Protein AF-A0A1T3VQF7-F1 (afdb_monomer_lite)

Sequence (305 aa):
MFSQPPRAGAEDVALSKDASIAWHELEGPGGLPMLVIDNALEDPHRVRECAWASRFHTPGPNEYYPGWQATAQMSGEKRLIQDLGKLFLDRLWSRGWPPPLTVADLVPHSTFSVFGMDHEVARRNGYIDQHVDTFSWIAVVTYLFEHDERAGYDRGTAFWKHRPTDLKTFFLGDLLQAAQIEQLFGLNFIDPFRKASVRLRAASMAEAQKQILENPASTRRLFSLEEDNHWSLLKFVPARFNRMVAYPTWQFHSIVDTSPIQALSTRNARLTYNTFIPYPVPAGLGPQPKYQGGGYAAIDGMRVG

Organism: Lysobacter enzymogenes (NCBI:txid69)

InterPro domains:
  IPR045617 Protein of unknown function DUF6445 [PF20043] (30-170)
  IPR045617 Protein of unknown function DUF6445 [PF20043] (201-277)

pLDDT: mean 83.49, std 13.12, range [35.09, 98.25]

Radius of gyration: 19.07 Å; chains: 1; bounding box: 48×41×54 Å

Structure (mmCIF, N/CA/C/O backbone):
data_AF-A0A1T3VQF7-F1
#
_entry.id   AF-A0A1T3VQF7-F1
#
loop_
_atom_site.group_PDB
_atom_site.id
_atom_site.type_symbol
_atom_site.label_atom_id
_atom_site.label_alt_id
_atom_site.label_comp_id
_atom_site.label_asym_id
_atom_site.label_entity_id
_atom_site.label_seq_id
_atom_site.pdbx_PDB_ins_code
_atom_site.Cartn_x
_atom_site.Cartn_y
_atom_site.Cartn_z
_atom_site.occupancy
_atom_site.B_iso_or_equiv
_atom_site.auth_seq_id
_atom_site.auth_comp_id
_atom_site.auth_asym_id
_atom_site.auth_atom_id
_atom_site.pdbx_PDB_model_num
ATOM 1 N N . MET A 1 1 ? 13.333 -15.443 -27.401 1.00 37.41 1 MET A N 1
ATOM 2 C CA . MET A 1 1 ? 12.366 -16.319 -26.707 1.00 37.41 1 MET A CA 1
ATOM 3 C C . MET A 1 1 ? 11.001 -15.910 -27.227 1.00 37.41 1 MET A C 1
ATOM 5 O O . MET A 1 1 ? 10.665 -14.744 -27.089 1.00 37.41 1 MET A O 1
ATOM 9 N N . PHE A 1 2 ? 10.316 -16.774 -27.974 1.00 35.09 2 PHE A N 1
ATOM 10 C CA . PHE A 1 2 ? 9.071 -16.412 -28.656 1.00 35.09 2 PHE A CA 1
ATOM 11 C C . PHE A 1 2 ? 7.928 -16.334 -27.637 1.00 35.09 2 PHE A C 1
ATOM 13 O O . PHE A 1 2 ? 7.649 -17.328 -26.967 1.00 35.09 2 PHE A O 1
ATOM 20 N N . SER A 1 3 ? 7.301 -15.164 -27.502 1.00 39.12 3 SER A N 1
ATOM 21 C CA . SER A 1 3 ? 6.060 -15.001 -26.746 1.00 39.12 3 SER A CA 1
ATOM 22 C C . SER A 1 3 ? 4.950 -15.781 -27.449 1.00 39.12 3 SER A C 1
ATOM 24 O O . SER A 1 3 ? 4.784 -15.694 -28.669 1.00 39.12 3 SER A O 1
ATOM 26 N N . GLN A 1 4 ? 4.212 -16.598 -26.696 1.00 38.62 4 GLN A N 1
ATOM 27 C CA . GLN A 1 4 ? 2.986 -17.187 -27.222 1.00 38.62 4 GLN A CA 1
ATOM 28 C C . GLN A 1 4 ? 1.989 -16.058 -27.521 1.00 38.62 4 GLN A C 1
ATOM 30 O O . GLN A 1 4 ? 1.921 -15.096 -26.752 1.00 38.62 4 GLN A O 1
ATOM 35 N N . PRO A 1 5 ? 1.215 -16.147 -28.616 1.00 39.41 5 PRO A N 1
ATOM 36 C CA . PRO A 1 5 ? 0.154 -15.186 -28.866 1.00 39.41 5 PRO A CA 1
ATOM 37 C C . PRO A 1 5 ? -0.853 -15.216 -27.705 1.00 39.41 5 PRO A C 1
ATOM 39 O O . PRO A 1 5 ? -1.076 -16.282 -27.118 1.00 39.41 5 PRO A O 1
ATOM 42 N N . PRO A 1 6 ? -1.469 -14.071 -27.364 1.00 45.50 6 PRO A N 1
ATOM 43 C CA . PRO A 1 6 ? -2.441 -14.004 -26.285 1.00 45.50 6 PRO A CA 1
ATOM 44 C C . PRO A 1 6 ? -3.560 -15.013 -26.548 1.00 45.50 6 PRO A C 1
ATOM 46 O O . PRO A 1 6 ? -4.164 -15.023 -27.624 1.00 45.50 6 PRO A O 1
ATOM 49 N N . ARG A 1 7 ? -3.834 -15.882 -25.567 1.00 50.53 7 ARG A N 1
ATOM 50 C CA . ARG A 1 7 ? -5.020 -16.743 -25.612 1.00 50.53 7 ARG A CA 1
ATOM 51 C C . ARG A 1 7 ? -6.236 -15.829 -25.716 1.00 50.53 7 ARG A C 1
ATOM 53 O O . ARG A 1 7 ? -6.444 -14.980 -24.850 1.00 50.53 7 ARG A O 1
ATOM 60 N N . ALA A 1 8 ? -7.013 -15.980 -26.784 1.00 38.22 8 ALA A N 1
ATOM 61 C CA . ALA A 1 8 ? -8.264 -15.255 -26.946 1.00 38.22 8 ALA A CA 1
ATOM 62 C C . ALA A 1 8 ? -9.137 -15.484 -25.697 1.00 38.22 8 ALA A C 1
ATOM 64 O O . ALA A 1 8 ? -9.455 -16.627 -25.372 1.00 38.22 8 ALA A O 1
ATOM 65 N N . GLY A 1 9 ? -9.462 -14.405 -24.978 1.00 55.19 9 GLY A N 1
ATOM 66 C CA . GLY A 1 9 ? -10.268 -14.444 -23.753 1.00 55.19 9 GLY A CA 1
ATOM 67 C C . GLY A 1 9 ? -9.504 -14.518 -22.423 1.00 55.19 9 GLY A C 1
ATOM 68 O O . GLY A 1 9 ? -10.157 -14.618 -21.391 1.00 55.19 9 GLY A O 1
ATOM 69 N N . ALA A 1 10 ? -8.166 -14.465 -22.409 1.00 63.44 10 ALA A N 1
ATOM 70 C CA . ALA A 1 10 ? -7.412 -14.333 -21.159 1.00 63.44 10 ALA A CA 1
ATOM 71 C C . ALA A 1 10 ? -7.463 -12.885 -20.638 1.00 63.44 10 ALA A C 1
ATOM 73 O O . ALA A 1 10 ? -7.109 -11.957 -21.368 1.00 63.44 10 ALA A O 1
ATOM 74 N N . GLU A 1 11 ? -7.906 -12.719 -19.392 1.00 79.50 11 GLU A N 1
ATOM 75 C CA . GLU A 1 11 ? -7.846 -11.455 -18.652 1.00 79.50 11 GLU A CA 1
ATOM 76 C C . GLU A 1 11 ? -6.381 -11.043 -18.432 1.00 79.50 11 GLU A C 1
ATOM 78 O O . GLU A 1 11 ? -5.537 -11.888 -18.134 1.00 79.50 11 GLU A O 1
ATOM 83 N N . ASP A 1 12 ? -6.064 -9.755 -18.582 1.00 82.44 12 ASP A N 1
ATOM 84 C CA . ASP A 1 12 ? -4.707 -9.240 -18.359 1.00 82.44 12 ASP A CA 1
ATOM 85 C C . ASP A 1 12 ? -4.305 -9.338 -16.882 1.00 82.44 12 ASP A C 1
ATOM 87 O O . ASP A 1 12 ? -3.137 -9.558 -16.564 1.00 82.44 12 ASP A O 1
ATOM 91 N N . VAL A 1 13 ? -5.271 -9.173 -15.976 1.00 89.06 13 VAL A N 1
ATOM 92 C CA . VAL A 1 13 ? -5.085 -9.338 -14.537 1.00 89.06 13 VAL A CA 1
ATOM 93 C C . VAL A 1 13 ? -6.131 -10.296 -13.977 1.00 89.06 13 VAL A C 1
ATOM 95 O O . VAL A 1 13 ? -7.332 -10.049 -14.020 1.00 89.06 13 VAL A O 1
ATOM 98 N N . ALA A 1 14 ? -5.655 -11.394 -13.408 1.00 92.38 14 ALA A N 1
ATOM 99 C CA . ALA A 1 14 ? -6.449 -12.364 -12.670 1.00 92.38 14 ALA A CA 1
ATOM 100 C C . ALA A 1 14 ? -5.566 -12.998 -11.594 1.00 92.38 14 ALA A C 1
ATOM 102 O O . ALA A 1 14 ? -4.350 -13.115 -11.785 1.00 92.38 14 ALA A O 1
ATOM 103 N N . LEU A 1 15 ? -6.170 -13.416 -10.475 1.00 93.81 15 LEU A N 1
ATOM 104 C CA . LEU A 1 15 ? -5.442 -14.205 -9.483 1.00 93.81 15 LEU A CA 1
ATOM 105 C C . LEU A 1 15 ? -4.997 -15.533 -10.101 1.00 93.81 15 LEU A C 1
ATOM 107 O O . LEU A 1 15 ? -5.807 -16.276 -10.660 1.00 93.81 15 LEU A O 1
ATOM 111 N N . SER A 1 16 ? -3.707 -15.825 -9.974 1.00 94.75 16 SER A N 1
ATOM 112 C CA . SER A 1 16 ? -3.114 -17.080 -10.415 1.00 94.75 16 SER A CA 1
ATOM 113 C C . SER A 1 16 ? -3.688 -18.262 -9.638 1.00 94.75 16 SER A C 1
ATOM 115 O O . SER A 1 16 ? -3.960 -18.176 -8.440 1.00 94.75 16 SER A O 1
ATOM 117 N N . LYS A 1 17 ? -3.791 -19.415 -10.300 1.00 92.88 17 LYS A N 1
ATOM 118 C CA . LYS A 1 17 ? -4.111 -20.689 -9.634 1.00 92.88 17 LYS A CA 1
ATOM 119 C C . LYS A 1 17 ? -2.976 -21.179 -8.733 1.00 92.88 17 LYS A C 1
ATOM 121 O O . LYS A 1 17 ? -3.234 -21.937 -7.805 1.00 92.88 17 LYS A O 1
ATOM 126 N N . ASP A 1 18 ? -1.757 -20.713 -8.993 1.00 95.12 18 ASP A N 1
ATOM 127 C CA . ASP A 1 18 ? -0.553 -21.025 -8.218 1.00 95.12 18 ASP A CA 1
ATOM 128 C C . ASP A 1 18 ? -0.275 -19.970 -7.129 1.00 95.12 18 ASP A C 1
ATOM 130 O O . ASP A 1 18 ? 0.811 -19.939 -6.540 1.00 95.12 18 ASP A O 1
ATOM 134 N N . ALA A 1 19 ? -1.240 -19.076 -6.881 1.00 96.69 19 ALA A N 1
ATOM 135 C CA . ALA A 1 19 ? -1.137 -18.042 -5.867 1.00 96.69 19 ALA A CA 1
ATOM 136 C C . ALA A 1 19 ? -0.979 -18.658 -4.468 1.00 96.69 19 ALA A C 1
ATOM 138 O O . ALA A 1 19 ? -1.791 -19.468 -4.017 1.00 96.69 19 ALA A O 1
ATOM 139 N N . SER A 1 20 ? 0.056 -18.224 -3.752 1.00 97.12 20 SER A N 1
ATOM 140 C CA . SER A 1 20 ? 0.309 -18.612 -2.367 1.00 97.12 20 SER A CA 1
ATOM 141 C C . SER A 1 20 ? -0.156 -17.497 -1.443 1.00 97.12 20 SER A C 1
ATOM 143 O O . SER A 1 20 ? 0.448 -16.426 -1.410 1.00 97.12 20 SER A O 1
ATOM 145 N N . ILE A 1 21 ? -1.219 -17.755 -0.685 1.00 96.25 21 ILE A N 1
ATOM 146 C CA . ILE A 1 21 ? -1.913 -16.756 0.130 1.00 96.25 21 ILE A CA 1
ATOM 147 C C . ILE A 1 21 ? -1.494 -16.881 1.599 1.00 96.25 21 ILE A C 1
ATOM 149 O O . ILE A 1 21 ? -1.617 -17.950 2.196 1.00 96.25 21 ILE A O 1
ATOM 153 N N . ALA A 1 22 ? -1.061 -15.773 2.199 1.00 96.06 22 ALA A N 1
ATOM 154 C CA . ALA A 1 22 ? -0.728 -15.673 3.614 1.00 96.06 22 ALA A CA 1
ATOM 155 C C . ALA A 1 22 ? -1.443 -14.483 4.267 1.00 96.06 22 ALA A C 1
ATOM 157 O O . ALA A 1 22 ? -1.345 -13.344 3.810 1.00 96.06 22 ALA A O 1
ATOM 158 N N . TRP A 1 23 ? -2.138 -14.749 5.373 1.00 93.44 23 TRP A N 1
ATOM 159 C CA . TRP A 1 23 ? -2.718 -13.712 6.222 1.00 93.44 23 TRP A CA 1
ATOM 160 C C . TRP A 1 23 ? -1.734 -13.317 7.319 1.00 93.44 23 TRP A C 1
ATOM 162 O O . TRP A 1 23 ? -1.114 -14.167 7.960 1.00 93.44 23 TRP A O 1
ATOM 172 N N . HIS A 1 24 ? -1.625 -12.018 7.559 1.00 90.31 24 HIS A N 1
ATOM 173 C CA . HIS A 1 24 ? -0.775 -11.439 8.582 1.00 90.31 24 HIS A CA 1
ATOM 174 C C . HIS A 1 24 ? -1.599 -10.498 9.450 1.00 90.31 24 HIS A C 1
ATOM 176 O O . HIS A 1 24 ? -2.003 -9.425 9.013 1.00 90.31 24 HIS A O 1
ATOM 182 N N . GLU A 1 25 ? -1.821 -10.896 10.694 1.00 82.62 25 GLU A N 1
ATOM 183 C CA . GLU A 1 25 ? -2.444 -10.033 11.690 1.00 82.62 25 GLU A CA 1
ATOM 184 C C . GLU A 1 25 ? -1.408 -9.001 12.165 1.00 82.62 25 GLU A C 1
ATOM 186 O O . GLU A 1 25 ? -0.273 -9.357 12.497 1.00 82.62 25 GLU A O 1
ATOM 191 N N . LEU A 1 26 ? -1.783 -7.722 12.200 1.00 74.38 26 LEU A N 1
ATOM 192 C CA . LEU A 1 26 ? -1.030 -6.730 12.963 1.00 74.38 26 LEU A CA 1
ATOM 193 C C . LEU A 1 26 ? -1.502 -6.835 14.414 1.00 74.38 26 LEU A C 1
ATOM 195 O O . LEU A 1 26 ? -2.701 -6.795 14.674 1.00 74.38 26 LEU A O 1
ATOM 199 N N . GLU A 1 27 ? -0.583 -6.988 15.368 1.00 65.00 27 GLU A N 1
ATOM 200 C CA . GLU A 1 27 ? -0.952 -7.111 16.783 1.00 65.00 27 GLU A CA 1
ATOM 201 C C . GLU A 1 27 ? -1.841 -5.934 17.234 1.00 65.00 27 GLU A C 1
ATOM 203 O O . GLU A 1 27 ? -1.578 -4.797 16.852 1.00 65.00 27 GLU A O 1
ATOM 208 N N . GLY A 1 28 ? -2.822 -6.152 18.121 1.00 57.97 28 GLY A N 1
ATOM 209 C CA . GLY A 1 28 ? -3.634 -5.098 18.762 1.00 57.97 28 GLY A CA 1
ATOM 210 C C . GLY A 1 28 ? -5.052 -4.877 18.191 1.00 57.97 28 GLY A C 1
ATOM 211 O O . GLY A 1 28 ? -5.430 -5.494 17.201 1.00 57.97 28 GLY A O 1
ATOM 212 N N . PRO A 1 29 ? -5.876 -4.025 18.838 1.00 50.72 29 PRO A N 1
ATOM 213 C CA . PRO A 1 29 ? -7.265 -3.773 18.435 1.00 50.72 29 PRO A CA 1
ATOM 214 C C . PRO A 1 29 ? -7.356 -3.012 17.102 1.00 50.72 29 PRO A C 1
ATOM 216 O O . PRO A 1 29 ? -6.539 -2.134 16.832 1.00 50.72 29 PRO A O 1
ATOM 219 N N . GLY A 1 30 ? -8.356 -3.347 16.277 1.00 55.81 30 GLY A N 1
ATOM 220 C CA . GLY A 1 30 ? -8.629 -2.673 14.996 1.00 55.81 30 GLY A CA 1
ATOM 221 C C . GLY A 1 30 ? -7.745 -3.106 13.816 1.00 55.81 30 GLY A C 1
ATOM 222 O O . GLY A 1 30 ? -7.971 -2.657 12.690 1.00 55.81 30 GLY A O 1
ATOM 223 N N . GLY A 1 31 ? -6.772 -3.996 14.041 1.00 59.66 31 GLY A N 1
ATOM 224 C CA . GLY A 1 31 ? -5.938 -4.582 12.996 1.00 59.66 31 GLY A CA 1
ATOM 225 C C . GLY A 1 31 ? -6.716 -5.611 12.185 1.00 59.66 31 GLY A C 1
ATOM 226 O O . GLY A 1 31 ? -6.715 -6.787 12.521 1.00 59.66 31 GLY A O 1
ATOM 227 N N . LEU A 1 32 ? -7.384 -5.178 11.116 1.00 66.12 32 LEU A N 1
ATOM 228 C CA . LEU A 1 32 ? -7.772 -6.110 10.059 1.00 66.12 32 LEU A CA 1
ATOM 229 C C . LEU A 1 32 ? -6.505 -6.795 9.506 1.00 66.12 32 LEU A C 1
ATOM 231 O O . LEU A 1 32 ? -5.447 -6.160 9.434 1.00 66.12 32 LEU A O 1
ATOM 235 N N . PRO A 1 33 ? -6.583 -8.065 9.095 1.00 82.25 33 PRO A N 1
ATOM 236 C CA . PRO A 1 33 ? -5.414 -8.770 8.609 1.00 82.25 33 PRO A CA 1
ATOM 237 C C . PRO A 1 33 ? -4.936 -8.171 7.287 1.00 82.25 33 PRO A C 1
ATOM 239 O O . PRO A 1 33 ? -5.727 -7.815 6.418 1.00 82.25 33 PRO A O 1
ATOM 242 N N . MET A 1 34 ? -3.625 -8.089 7.120 1.00 91.25 34 MET A N 1
ATOM 243 C CA . MET A 1 34 ? -3.003 -7.875 5.821 1.00 91.25 34 MET A CA 1
ATOM 244 C C . MET A 1 34 ? -2.951 -9.208 5.071 1.00 91.25 34 MET A C 1
ATOM 246 O O . MET A 1 34 ? -2.666 -10.255 5.654 1.00 91.25 34 MET A O 1
ATOM 250 N N . LEU A 1 35 ? -3.170 -9.160 3.765 1.00 95.31 35 LEU A N 1
ATOM 251 C CA . LEU A 1 35 ? -3.052 -10.290 2.860 1.00 95.31 35 LEU A CA 1
ATOM 252 C C . LEU A 1 35 ? -1.786 -10.142 2.016 1.00 95.31 35 LEU A C 1
ATOM 254 O O . LEU A 1 35 ? -1.607 -9.140 1.328 1.00 95.31 35 LEU A O 1
ATOM 258 N N . VAL A 1 36 ? -0.911 -11.142 2.050 1.00 97.50 36 VAL A N 1
ATOM 259 C CA . VAL A 1 36 ? 0.249 -11.239 1.158 1.00 97.50 36 VAL A CA 1
ATOM 260 C C . VAL A 1 36 ? 0.031 -12.423 0.230 1.00 97.50 36 VAL A C 1
ATOM 262 O O . VAL A 1 36 ? -0.220 -13.536 0.689 1.00 97.50 36 VAL A O 1
ATOM 265 N N . ILE A 1 37 ? 0.113 -12.179 -1.074 1.00 98.00 37 ILE A N 1
ATOM 266 C CA . ILE A 1 37 ? -0.051 -13.200 -2.105 1.00 98.00 37 ILE A CA 1
ATOM 267 C C . ILE A 1 37 ? 1.227 -13.256 -2.934 1.00 98.00 37 ILE A C 1
ATOM 269 O O . ILE A 1 37 ? 1.565 -12.299 -3.627 1.00 98.00 37 ILE A O 1
ATOM 273 N N . ASP A 1 38 ? 1.938 -14.375 -2.868 1.00 97.81 38 ASP A N 1
ATOM 274 C CA . ASP A 1 38 ? 3.047 -14.671 -3.775 1.00 97.81 38 ASP A CA 1
ATOM 275 C C . ASP A 1 38 ? 2.525 -15.345 -5.048 1.00 97.81 38 ASP A C 1
ATOM 277 O O . ASP A 1 38 ? 1.548 -16.091 -4.999 1.00 97.81 38 ASP A O 1
ATOM 281 N N . ASN A 1 39 ? 3.188 -15.095 -6.183 1.00 96.88 39 ASN A N 1
ATOM 282 C CA . ASN A 1 39 ? 2.736 -15.519 -7.515 1.00 96.88 39 ASN A CA 1
ATOM 283 C C . ASN A 1 39 ? 1.305 -15.042 -7.817 1.00 96.88 39 ASN A C 1
ATOM 285 O O . ASN A 1 39 ? 0.478 -15.808 -8.301 1.00 96.88 39 ASN A O 1
ATOM 289 N N . ALA A 1 40 ? 1.002 -13.789 -7.474 1.00 97.38 40 ALA A N 1
ATOM 290 C CA . ALA A 1 40 ? -0.364 -13.288 -7.403 1.00 97.38 40 ALA A CA 1
ATOM 291 C C . ALA A 1 40 ? -1.085 -13.268 -8.754 1.00 97.38 40 ALA A C 1
ATOM 293 O O . ALA A 1 40 ? -2.223 -13.716 -8.832 1.00 97.38 40 ALA A O 1
ATOM 294 N N . LEU A 1 41 ? -0.448 -12.752 -9.805 1.00 96.69 41 LEU A N 1
ATOM 295 C CA . LEU A 1 41 ? -1.037 -12.619 -11.138 1.00 96.69 41 LEU A CA 1
ATOM 296 C C . LEU A 1 41 ? -0.685 -13.817 -12.025 1.00 96.69 41 LEU A C 1
ATOM 298 O O . LEU A 1 41 ? 0.418 -14.357 -11.918 1.00 96.69 41 LEU A O 1
ATOM 302 N N . GLU A 1 42 ? -1.605 -14.200 -12.915 1.00 93.75 42 GLU A N 1
ATOM 303 C CA . GLU A 1 42 ? -1.404 -15.283 -13.893 1.00 93.75 42 GLU A CA 1
ATOM 304 C C . GLU A 1 42 ? -0.305 -14.951 -14.923 1.00 93.75 42 GLU A C 1
ATOM 306 O O . GLU A 1 42 ? 0.539 -15.798 -15.211 1.00 93.75 42 GLU A O 1
ATOM 311 N N . ASP A 1 43 ? -0.260 -13.710 -15.424 1.00 94.31 43 ASP A N 1
ATOM 312 C CA . ASP A 1 43 ? 0.763 -13.237 -16.372 1.00 94.31 43 ASP A CA 1
ATOM 313 C C . ASP A 1 43 ? 1.374 -11.888 -15.930 1.00 94.31 43 ASP A C 1
ATOM 315 O O . ASP A 1 43 ? 1.094 -10.830 -16.503 1.00 94.31 43 ASP A O 1
ATOM 319 N N . PRO A 1 44 ? 2.228 -11.876 -14.888 1.00 95.31 44 PRO A N 1
ATOM 320 C CA . PRO A 1 44 ? 2.809 -10.638 -14.363 1.00 95.31 44 PRO A CA 1
ATOM 321 C C . PRO A 1 44 ? 3.765 -9.955 -15.350 1.00 95.31 44 PRO A C 1
ATOM 323 O O . PRO A 1 44 ? 4.015 -8.754 -15.236 1.00 95.31 44 PRO A O 1
ATOM 326 N N . HIS A 1 45 ? 4.322 -10.700 -16.311 1.00 94.50 45 HIS A N 1
ATOM 327 C CA . HIS A 1 45 ? 5.227 -10.150 -17.317 1.00 94.50 45 HIS A CA 1
ATOM 328 C C . HIS A 1 45 ? 4.467 -9.304 -18.332 1.00 94.50 45 HIS A C 1
ATOM 330 O O . HIS A 1 45 ? 4.883 -8.176 -18.589 1.00 94.50 45 HIS A O 1
ATOM 336 N N . ARG A 1 46 ? 3.315 -9.776 -18.818 1.00 93.81 46 ARG A N 1
ATOM 337 C CA . ARG A 1 46 ? 2.435 -8.970 -19.671 1.00 93.81 46 ARG A CA 1
ATOM 338 C C . ARG A 1 46 ? 1.963 -7.703 -18.966 1.00 93.81 46 ARG A C 1
ATOM 340 O O . ARG A 1 46 ? 2.007 -6.626 -19.551 1.00 93.81 46 ARG A O 1
ATOM 347 N N . VAL A 1 47 ? 1.585 -7.798 -17.690 1.00 96.00 47 VAL A N 1
ATOM 348 C CA . VAL A 1 47 ? 1.169 -6.625 -16.899 1.00 96.00 47 VAL A CA 1
ATOM 349 C C . VAL A 1 47 ? 2.309 -5.611 -16.780 1.00 96.00 47 VAL A C 1
ATOM 351 O O . VAL A 1 47 ? 2.098 -4.414 -16.973 1.00 96.00 47 VAL A O 1
ATOM 354 N N . ARG A 1 48 ? 3.537 -6.080 -16.532 1.00 95.62 48 ARG A N 1
ATOM 355 C CA . ARG A 1 48 ? 4.747 -5.246 -16.521 1.00 95.62 48 ARG A CA 1
ATOM 356 C C . ARG A 1 48 ? 5.020 -4.588 -17.879 1.00 95.62 48 ARG A C 1
ATOM 358 O O . ARG A 1 48 ? 5.380 -3.414 -17.919 1.00 95.62 48 ARG A O 1
ATOM 365 N N . GLU A 1 49 ? 4.871 -5.320 -18.979 1.00 93.69 49 GLU A N 1
ATOM 366 C CA . GLU A 1 49 ? 5.041 -4.786 -20.336 1.00 93.69 49 GLU A CA 1
ATOM 367 C C . GLU A 1 49 ? 4.004 -3.699 -20.648 1.00 93.69 49 GLU A C 1
ATOM 369 O O . GLU A 1 49 ? 4.370 -2.616 -21.111 1.00 93.69 49 GLU A O 1
ATOM 374 N N . CYS A 1 50 ? 2.729 -3.939 -20.323 1.00 94.75 50 CYS A N 1
ATOM 375 C CA . CYS A 1 50 ? 1.655 -2.950 -20.434 1.00 94.75 50 CYS A CA 1
ATOM 376 C C . CYS A 1 50 ? 1.953 -1.693 -19.605 1.00 94.75 50 CYS A C 1
ATOM 378 O O . CYS A 1 50 ? 1.788 -0.571 -20.095 1.00 94.75 50 CYS A O 1
ATOM 380 N N . ALA A 1 51 ? 2.449 -1.869 -18.379 1.00 95.44 51 ALA A N 1
ATOM 381 C CA . ALA A 1 51 ? 2.837 -0.759 -17.523 1.00 95.44 51 ALA A CA 1
ATOM 382 C C . ALA A 1 51 ? 3.922 0.102 -18.184 1.00 95.44 51 ALA A C 1
ATOM 384 O O . ALA A 1 51 ? 3.735 1.304 -18.336 1.00 95.44 51 ALA A O 1
ATOM 385 N N . TRP A 1 52 ? 5.014 -0.493 -18.673 1.00 94.19 52 TRP A N 1
ATOM 386 C CA . TRP A 1 52 ? 6.084 0.265 -19.337 1.00 94.19 52 TRP A CA 1
ATOM 387 C C . TRP A 1 52 ? 5.690 0.863 -20.692 1.00 94.19 52 TRP A C 1
ATOM 389 O O . TRP A 1 52 ? 6.283 1.852 -21.129 1.00 94.19 52 TRP A O 1
ATOM 399 N N . ALA A 1 53 ? 4.682 0.302 -21.360 1.00 93.19 53 ALA A N 1
ATOM 400 C CA . ALA A 1 53 ? 4.118 0.882 -22.574 1.00 93.19 53 ALA A CA 1
ATOM 401 C C . ALA A 1 53 ? 3.230 2.112 -22.300 1.00 93.19 53 ALA A C 1
ATOM 403 O O . ALA A 1 53 ? 3.008 2.910 -23.224 1.00 93.19 53 ALA A O 1
ATOM 404 N N . SER A 1 54 ? 2.747 2.266 -21.062 1.00 94.75 54 SER A N 1
ATOM 405 C CA . SER A 1 54 ? 1.880 3.363 -20.623 1.00 94.75 54 SER A CA 1
ATOM 406 C C . SER A 1 54 ? 2.627 4.696 -20.566 1.00 94.75 54 SER A C 1
ATOM 408 O O . SER A 1 54 ? 3.854 4.743 -20.489 1.00 94.75 54 SER A O 1
ATOM 410 N N . ARG A 1 55 ? 1.884 5.805 -20.634 1.00 92.62 55 ARG A N 1
ATOM 411 C CA . ARG A 1 55 ? 2.446 7.155 -20.506 1.00 92.62 55 ARG A CA 1
ATOM 412 C C . ARG A 1 55 ? 2.379 7.595 -19.052 1.00 92.62 55 ARG A C 1
ATOM 414 O O . ARG A 1 55 ? 1.290 7.849 -18.547 1.00 92.62 55 ARG A O 1
ATOM 421 N N . PHE A 1 56 ? 3.535 7.679 -18.411 1.00 92.44 56 PHE A N 1
ATOM 422 C CA . PHE A 1 56 ? 3.656 8.156 -17.044 1.00 92.44 56 PHE A CA 1
ATOM 423 C C . PHE A 1 56 ? 3.648 9.681 -16.988 1.00 92.44 56 PHE A C 1
ATOM 425 O O . PHE A 1 56 ? 4.204 10.348 -17.859 1.00 92.44 56 PHE A O 1
ATOM 432 N N . HIS A 1 57 ? 3.070 10.223 -15.928 1.00 88.38 57 HIS A N 1
ATOM 433 C CA . HIS A 1 57 ? 3.116 11.637 -15.589 1.00 88.38 57 HIS A CA 1
ATOM 434 C C . HIS A 1 57 ? 3.566 11.808 -14.141 1.00 88.38 57 HIS A C 1
ATOM 436 O O . HIS A 1 57 ? 3.510 10.884 -13.322 1.00 88.38 57 HIS A O 1
ATOM 442 N N . THR A 1 58 ? 4.033 13.009 -13.819 1.00 82.50 58 THR A N 1
ATOM 443 C CA . THR A 1 58 ? 4.176 13.403 -12.419 1.00 82.50 58 THR A CA 1
ATOM 444 C C . THR A 1 58 ? 2.788 13.554 -11.790 1.00 82.50 58 THR A C 1
ATOM 446 O O . THR A 1 58 ? 1.890 14.076 -12.458 1.00 82.50 58 THR A O 1
ATOM 449 N N . PRO A 1 59 ? 2.614 13.151 -10.525 1.00 74.50 59 PRO A N 1
ATOM 450 C CA . PRO A 1 59 ? 1.380 13.334 -9.787 1.00 74.50 59 PRO A CA 1
ATOM 451 C C . PRO A 1 59 ? 0.908 14.791 -9.800 1.00 74.50 59 PRO A C 1
ATOM 453 O O . PRO A 1 59 ? 1.684 15.709 -9.520 1.00 74.50 59 PRO A O 1
ATOM 456 N N . GLY A 1 60 ? -0.365 15.004 -10.125 1.00 66.88 60 GLY A N 1
ATOM 457 C CA . GLY A 1 60 ? -1.040 16.286 -9.941 1.00 66.88 60 GLY A CA 1
ATOM 458 C C . GLY A 1 60 ? -1.317 16.607 -8.460 1.00 66.88 60 GLY A C 1
ATOM 459 O O . GLY A 1 60 ? -1.067 15.787 -7.582 1.00 66.88 60 GLY A O 1
ATOM 460 N N . PRO A 1 61 ? -1.905 17.778 -8.144 1.00 61.03 61 PRO A N 1
ATOM 461 C CA . PRO A 1 61 ? -2.183 18.203 -6.760 1.00 61.03 61 PRO A CA 1
ATOM 462 C C . PRO A 1 61 ? -3.065 17.253 -5.924 1.00 61.03 61 PRO A C 1
ATOM 464 O O . PRO A 1 61 ? -3.094 17.366 -4.699 1.00 61.03 61 PRO A O 1
ATOM 467 N N . ASN A 1 62 ? -3.794 16.347 -6.584 1.00 63.84 62 ASN A N 1
ATOM 468 C CA . ASN A 1 62 ? -4.699 15.372 -5.969 1.00 63.84 62 ASN A CA 1
ATOM 469 C C . ASN A 1 62 ? -4.221 13.918 -6.140 1.00 63.84 62 ASN A C 1
ATOM 471 O O . ASN A 1 62 ? -4.987 12.989 -5.903 1.00 63.84 62 ASN A O 1
ATOM 475 N N . GLU A 1 63 ? -2.986 13.720 -6.601 1.00 68.44 63 GLU A N 1
ATOM 476 C CA . GLU A 1 63 ? -2.370 12.412 -6.802 1.00 68.44 63 GLU A CA 1
ATOM 477 C C . GLU A 1 63 ? -1.186 12.267 -5.846 1.00 68.44 63 GLU A C 1
ATOM 479 O O . GLU A 1 63 ? -0.428 13.205 -5.599 1.00 68.44 63 GLU A O 1
ATOM 484 N N . TYR A 1 64 ? -1.061 11.087 -5.248 1.00 71.00 64 TYR A N 1
ATOM 485 C CA . TYR A 1 64 ? -0.491 10.965 -3.906 1.00 71.00 64 TYR A CA 1
ATOM 486 C C . TYR A 1 64 ? 0.653 9.948 -3.811 1.00 71.00 64 TYR A C 1
ATOM 488 O O . TYR A 1 64 ? 0.945 9.411 -2.748 1.00 71.00 64 TYR A O 1
ATOM 496 N N . TYR A 1 65 ? 1.334 9.689 -4.928 1.00 83.00 65 TYR A N 1
ATOM 497 C CA . TYR A 1 65 ? 2.420 8.713 -4.997 1.00 83.00 65 TYR A CA 1
ATOM 498 C C . TYR A 1 65 ? 3.810 9.383 -5.083 1.00 83.00 65 TYR A C 1
ATOM 500 O O . TYR A 1 65 ? 3.985 10.326 -5.856 1.00 83.00 65 TYR A O 1
ATOM 508 N N . PRO A 1 66 ? 4.844 8.895 -4.368 1.00 84.88 66 PRO A N 1
ATOM 509 C CA . PRO A 1 66 ? 6.201 9.451 -4.400 1.00 84.88 66 PRO A CA 1
ATOM 510 C C . PRO A 1 66 ? 6.986 8.981 -5.638 1.00 84.88 66 PRO A C 1
ATOM 512 O O . PRO A 1 66 ? 7.998 8.282 -5.561 1.00 84.88 66 PRO A O 1
ATOM 515 N N . GLY A 1 67 ? 6.499 9.344 -6.820 1.00 88.19 67 GLY A N 1
ATOM 516 C CA . GLY A 1 67 ? 7.089 8.938 -8.090 1.00 88.19 67 GLY A CA 1
ATOM 517 C C . GLY A 1 67 ? 6.233 9.365 -9.272 1.00 88.19 67 GLY A C 1
ATOM 518 O O . GLY A 1 67 ? 5.600 10.409 -9.202 1.00 88.19 67 GLY A O 1
ATOM 519 N N . TRP A 1 68 ? 6.187 8.556 -10.327 1.00 89.56 68 TRP A N 1
ATOM 520 C CA . TRP A 1 68 ? 5.305 8.771 -11.478 1.00 89.56 68 TRP A CA 1
ATOM 521 C C . TRP A 1 68 ? 4.149 7.791 -11.471 1.00 89.56 68 TRP A C 1
ATOM 523 O O . TRP A 1 68 ? 4.275 6.683 -10.943 1.00 89.56 68 TRP A O 1
ATOM 533 N N . GLN A 1 69 ? 3.051 8.181 -12.111 1.00 92.31 69 GLN A N 1
ATOM 534 C CA . GLN A 1 69 ? 1.874 7.338 -12.258 1.00 92.31 69 GLN A CA 1
ATOM 535 C C . GLN A 1 69 ? 1.379 7.306 -13.698 1.00 92.31 69 GLN A C 1
ATOM 537 O O . GLN A 1 69 ? 1.644 8.213 -14.482 1.00 92.31 69 GLN A O 1
ATOM 542 N N . ALA A 1 70 ? 0.668 6.239 -14.031 1.00 93.31 70 ALA A N 1
ATOM 543 C CA . ALA A 1 70 ? -0.163 6.134 -15.214 1.00 93.31 70 ALA A CA 1
ATOM 544 C C . ALA A 1 70 ? -1.463 5.429 -14.820 1.00 93.31 70 ALA A C 1
ATOM 546 O O . ALA A 1 70 ? -1.447 4.488 -14.021 1.00 93.31 70 ALA A O 1
ATOM 547 N N . THR A 1 71 ? -2.594 5.846 -15.386 1.00 92.19 71 THR A N 1
ATOM 548 C CA . THR A 1 71 ? -3.843 5.087 -15.251 1.00 92.19 71 THR A CA 1
ATOM 549 C C . THR A 1 71 ? -3.641 3.679 -15.805 1.00 92.19 71 THR A C 1
ATOM 551 O O . THR A 1 71 ? -3.157 3.520 -16.927 1.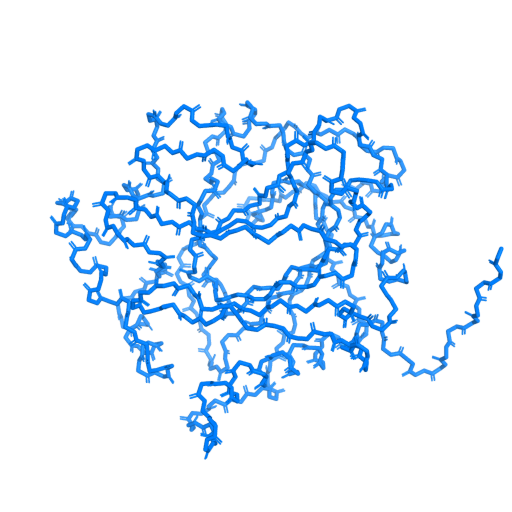00 92.19 71 THR A O 1
ATOM 554 N N . ALA A 1 72 ? -4.014 2.661 -15.030 1.00 92.88 72 ALA A N 1
ATOM 555 C CA . ALA A 1 72 ? -4.037 1.295 -15.527 1.00 92.88 72 ALA A CA 1
ATOM 556 C C . ALA A 1 72 ? -5.417 0.996 -16.129 1.00 92.88 72 ALA A C 1
ATOM 558 O O . ALA A 1 72 ? -6.443 1.398 -15.586 1.00 92.88 72 ALA A O 1
ATOM 559 N N . GLN A 1 73 ? -5.423 0.330 -17.280 1.00 88.00 73 GLN A N 1
ATOM 560 C CA . GLN A 1 73 ? -6.630 -0.139 -17.956 1.00 88.00 73 GLN A CA 1
ATOM 561 C C . GLN A 1 73 ? -6.375 -1.577 -18.384 1.00 88.00 73 GLN A C 1
ATOM 563 O O . GLN A 1 73 ? -5.811 -1.823 -19.450 1.00 88.00 73 GLN A O 1
ATOM 568 N N . MET A 1 74 ? -6.724 -2.514 -17.510 1.00 91.81 74 MET A N 1
ATOM 569 C CA . MET A 1 74 ? -6.423 -3.931 -17.684 1.00 91.81 74 MET A CA 1
ATOM 570 C C . MET A 1 74 ? -7.734 -4.715 -17.767 1.00 91.81 74 MET A C 1
ATOM 572 O O . MET A 1 74 ? -8.711 -4.430 -17.075 1.00 91.81 74 MET A O 1
ATOM 576 N N . SER A 1 75 ? -7.810 -5.726 -18.627 1.00 91.88 75 SER A N 1
ATOM 577 C CA . SER A 1 75 ? -8.954 -6.641 -18.577 1.00 91.88 75 SER A CA 1
ATOM 578 C C . SER A 1 75 ? -8.868 -7.529 -17.326 1.00 91.88 75 SER A C 1
ATOM 580 O O . SER A 1 75 ? -7.782 -7.941 -16.928 1.00 91.88 75 SER A O 1
ATOM 582 N N . GLY A 1 76 ? -10.008 -7.806 -16.683 1.00 91.56 76 GLY A N 1
ATOM 583 C CA . GLY A 1 76 ? -10.088 -8.627 -15.462 1.00 91.56 76 GLY A CA 1
ATOM 584 C C . GLY A 1 76 ? -9.973 -7.878 -14.132 1.00 91.56 76 GLY A C 1
ATOM 585 O O . GLY A 1 76 ? -10.189 -8.473 -13.080 1.00 91.56 76 GLY A O 1
ATOM 586 N N . GLU A 1 77 ? -9.742 -6.560 -14.135 1.00 92.38 77 GLU A N 1
ATOM 587 C CA . GLU A 1 77 ? -9.604 -5.761 -12.902 1.00 92.38 77 GLU A CA 1
ATOM 588 C C . GLU A 1 77 ? -10.794 -5.902 -11.956 1.00 92.38 77 GLU A C 1
ATOM 590 O O . GLU A 1 77 ? -10.625 -6.094 -10.751 1.00 92.38 77 GLU A O 1
ATOM 595 N N . LYS A 1 78 ? -12.010 -5.855 -12.513 1.00 92.50 78 LYS A N 1
ATOM 596 C CA . LYS A 1 78 ? -13.242 -6.035 -11.742 1.00 92.50 78 LYS A CA 1
ATOM 597 C C . LYS A 1 78 ? -13.278 -7.408 -11.067 1.00 92.50 78 LYS A C 1
ATOM 599 O O . LYS A 1 78 ? -13.647 -7.503 -9.902 1.00 92.50 78 LYS A O 1
ATOM 604 N N . ARG A 1 79 ? -12.878 -8.461 -11.778 1.00 94.00 79 ARG A N 1
ATOM 605 C CA . ARG A 1 79 ? -12.842 -9.814 -11.223 1.00 94.00 79 ARG A CA 1
ATOM 606 C C . ARG A 1 79 ? -11.774 -9.934 -10.135 1.00 94.00 79 ARG A C 1
ATOM 608 O O . ARG A 1 79 ? -12.071 -10.448 -9.063 1.00 94.00 79 ARG A O 1
ATOM 615 N N . LEU A 1 80 ? -10.582 -9.380 -10.361 1.00 95.00 80 LEU A N 1
ATOM 616 C CA . LEU A 1 80 ? -9.506 -9.359 -9.371 1.00 95.00 80 LEU A CA 1
ATOM 617 C C . LEU A 1 80 ? -9.951 -8.707 -8.050 1.00 95.00 80 LEU A C 1
ATOM 619 O O . LEU A 1 80 ? -9.790 -9.308 -6.990 1.00 95.00 80 LEU A O 1
ATOM 623 N N . ILE A 1 81 ? -10.544 -7.507 -8.088 1.00 94.62 81 ILE A N 1
ATOM 624 C CA . ILE A 1 81 ? -10.996 -6.838 -6.853 1.00 94.62 81 ILE A CA 1
ATOM 625 C C . ILE A 1 81 ? -12.164 -7.560 -6.182 1.00 94.62 81 ILE A C 1
ATOM 627 O O . ILE A 1 81 ? -12.296 -7.494 -4.963 1.00 94.62 81 ILE A O 1
ATOM 631 N N . GLN A 1 82 ? -13.007 -8.249 -6.953 1.00 94.56 82 GLN A N 1
ATOM 632 C CA . GLN A 1 82 ? -14.098 -9.056 -6.417 1.00 94.56 82 GLN A CA 1
ATOM 633 C C . GLN A 1 82 ? -13.573 -10.277 -5.672 1.00 94.56 82 GLN A C 1
ATOM 635 O O . GLN A 1 82 ? -14.019 -10.538 -4.555 1.00 94.56 82 GLN A O 1
ATOM 640 N N . ASP A 1 83 ? -12.602 -10.978 -6.257 1.00 95.19 83 ASP A N 1
ATOM 641 C CA . ASP A 1 83 ? -11.953 -12.131 -5.638 1.00 95.19 83 ASP A CA 1
ATOM 642 C C . ASP A 1 83 ? -11.207 -11.709 -4.359 1.00 95.19 83 ASP A C 1
ATOM 644 O O . ASP A 1 83 ? -11.378 -12.325 -3.306 1.00 95.19 83 ASP A O 1
ATOM 648 N N . LEU A 1 84 ? -10.452 -10.605 -4.403 1.00 95.38 84 LEU A N 1
ATOM 649 C CA . LEU A 1 84 ? -9.770 -10.055 -3.225 1.00 95.38 84 LEU A CA 1
ATOM 650 C C . LEU A 1 84 ? -10.758 -9.583 -2.150 1.00 95.38 84 LEU A C 1
ATOM 652 O O . LEU A 1 84 ? -10.610 -9.938 -0.982 1.00 95.38 84 LEU A O 1
ATOM 656 N N . GLY A 1 85 ? -11.791 -8.826 -2.528 1.00 93.06 85 GLY A N 1
ATOM 657 C CA . GLY A 1 85 ? -12.837 -8.381 -1.607 1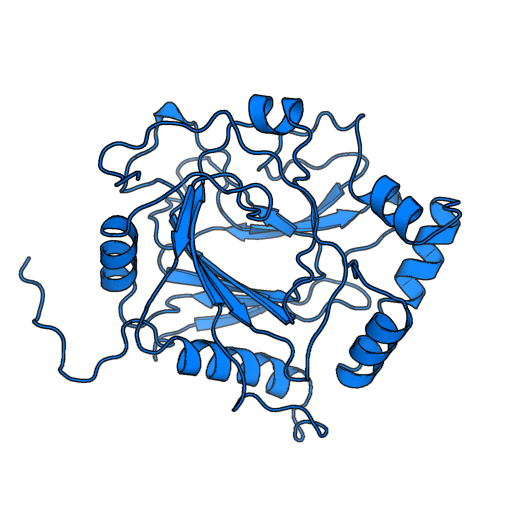.00 93.06 85 GLY A CA 1
ATOM 658 C C . GLY A 1 85 ? -13.519 -9.566 -0.924 1.00 93.06 85 GLY A C 1
ATOM 659 O O . GLY A 1 85 ? -13.677 -9.569 0.295 1.00 93.06 85 GLY A O 1
ATOM 660 N N . LYS A 1 86 ? -13.829 -10.622 -1.685 1.00 93.19 86 LYS A N 1
ATOM 661 C CA . LYS A 1 86 ? -14.376 -11.878 -1.166 1.00 93.19 86 LYS A CA 1
ATOM 662 C C . LYS A 1 86 ? -13.447 -12.538 -0.147 1.00 93.19 86 LYS A C 1
ATOM 664 O O . LYS A 1 86 ? -13.933 -12.937 0.905 1.00 93.19 86 LYS A O 1
ATOM 669 N N . LEU A 1 87 ? -12.136 -12.606 -0.399 1.00 93.56 87 LEU A N 1
ATOM 670 C CA . LEU A 1 87 ? -11.177 -13.162 0.567 1.00 93.56 87 LEU A CA 1
ATOM 671 C C . LEU A 1 87 ? -11.227 -12.429 1.917 1.00 93.56 87 LEU A C 1
ATOM 673 O O . LEU A 1 87 ? -11.243 -13.077 2.963 1.00 93.56 87 LEU A O 1
ATOM 677 N N . PHE A 1 88 ? -11.296 -11.095 1.907 1.00 91.19 88 PHE A N 1
ATOM 678 C CA . PHE A 1 88 ? -11.440 -10.299 3.131 1.00 91.19 88 PHE A CA 1
ATOM 679 C C . PHE A 1 88 ? -12.795 -10.512 3.816 1.00 91.19 88 PHE A C 1
ATOM 681 O O . PHE A 1 88 ? -12.839 -10.716 5.030 1.00 91.19 88 PHE A O 1
ATOM 688 N N . LEU A 1 89 ? -13.896 -10.498 3.059 1.00 89.62 89 LEU A N 1
ATOM 689 C CA . LEU A 1 89 ? -15.233 -10.718 3.616 1.00 89.62 89 LEU A CA 1
ATOM 690 C C . LEU A 1 89 ? -15.372 -12.123 4.219 1.00 89.62 89 LEU A C 1
ATOM 692 O O . LEU A 1 89 ? -15.869 -12.256 5.331 1.00 89.62 89 LEU A O 1
ATOM 696 N N . ASP A 1 90 ? -14.890 -13.164 3.540 1.00 91.00 90 ASP A N 1
ATOM 697 C CA . ASP A 1 90 ? -14.932 -14.548 4.028 1.00 91.00 90 ASP A CA 1
ATOM 698 C C . ASP A 1 90 ? -14.054 -14.735 5.277 1.00 91.00 90 ASP A C 1
ATOM 700 O O . ASP A 1 90 ? -14.402 -15.500 6.182 1.00 91.00 90 ASP A O 1
ATOM 704 N N . ARG A 1 91 ? -12.936 -13.999 5.367 1.00 87.94 91 ARG A N 1
ATOM 705 C CA . ARG A 1 91 ? -12.069 -13.983 6.552 1.00 87.94 91 ARG A CA 1
ATOM 706 C C . ARG A 1 91 ? -12.768 -13.366 7.764 1.00 87.94 91 ARG A C 1
ATOM 708 O O . ARG A 1 91 ? -12.612 -13.885 8.868 1.00 87.94 91 ARG A O 1
ATOM 715 N N . LEU A 1 92 ? -13.529 -12.293 7.564 1.00 83.56 92 LEU A N 1
ATOM 716 C CA . LEU A 1 92 ? -14.259 -11.606 8.634 1.00 83.56 92 LEU A CA 1
ATOM 717 C C . LEU A 1 92 ? -15.569 -12.308 9.003 1.00 83.56 92 LEU A C 1
ATOM 719 O O . LEU A 1 92 ? -15.924 -12.390 10.178 1.00 83.56 92 LEU A O 1
ATOM 723 N N . TRP A 1 93 ? -16.255 -12.878 8.013 1.00 85.94 93 TRP A N 1
ATOM 724 C CA . TRP A 1 93 ? -17.573 -13.490 8.148 1.00 85.94 93 TRP A CA 1
ATOM 725 C C . TRP A 1 93 ? -17.640 -14.876 7.523 1.00 85.94 93 TRP A C 1
ATOM 727 O O . TRP A 1 93 ? -18.353 -15.125 6.551 1.00 85.94 93 TRP A O 1
ATOM 737 N N . SER A 1 94 ? -16.981 -15.831 8.174 1.00 83.81 94 SER A N 1
ATOM 738 C CA . SER A 1 94 ? -16.994 -17.247 7.772 1.00 83.81 94 SER A CA 1
ATOM 739 C C . SER A 1 94 ? -18.390 -17.892 7.683 1.00 83.81 94 SER A C 1
ATOM 741 O O . SER A 1 94 ? -18.533 -18.959 7.093 1.00 83.81 94 SER A O 1
ATOM 743 N N . ARG A 1 95 ? -19.427 -17.275 8.272 1.00 84.81 95 ARG A N 1
ATOM 744 C CA . ARG A 1 95 ? -20.817 -17.773 8.285 1.00 84.81 95 ARG A CA 1
ATOM 745 C C . ARG A 1 95 ? -21.752 -17.041 7.315 1.00 84.81 95 ARG A C 1
ATOM 747 O O . ARG A 1 95 ? -22.960 -17.256 7.374 1.00 84.81 95 ARG A O 1
ATOM 754 N N . GLY A 1 96 ? -21.205 -16.206 6.435 1.00 84.56 96 GLY A N 1
ATOM 755 C CA . GLY A 1 96 ? -21.963 -15.395 5.486 1.00 84.56 96 GLY A CA 1
ATOM 756 C C . GLY A 1 96 ? -21.934 -13.910 5.837 1.00 84.56 96 GLY A C 1
ATOM 757 O O . GLY A 1 96 ? -21.901 -13.532 7.008 1.00 84.56 96 GLY A O 1
ATOM 758 N N . TRP A 1 97 ? -21.915 -13.075 4.801 1.00 87.00 97 TRP A N 1
ATOM 759 C CA . TRP A 1 97 ? -21.700 -11.637 4.927 1.00 87.00 97 TRP A CA 1
ATOM 760 C C . TRP A 1 97 ? -22.974 -10.936 5.415 1.00 87.00 97 TRP A C 1
ATOM 762 O O . TRP A 1 97 ? -24.061 -11.230 4.905 1.00 87.00 97 TRP A O 1
ATOM 772 N N . PRO A 1 98 ? -22.885 -10.005 6.379 1.00 80.56 98 PRO A N 1
ATOM 773 C CA . PRO A 1 98 ? -24.039 -9.213 6.779 1.00 80.56 98 PRO A CA 1
ATOM 774 C C . PRO A 1 98 ? -24.521 -8.332 5.610 1.00 80.56 98 PRO A C 1
ATOM 776 O O . PRO A 1 98 ? -23.699 -7.720 4.923 1.00 80.56 98 PRO A O 1
ATOM 779 N N . PRO A 1 99 ? -25.840 -8.206 5.375 1.00 77.94 99 PRO A N 1
ATOM 780 C CA . PRO A 1 99 ? -26.358 -7.173 4.483 1.00 77.94 99 PRO A CA 1
ATOM 781 C C . PRO A 1 99 ? -25.919 -5.775 4.962 1.00 77.94 99 PRO A C 1
ATOM 783 O O . PRO A 1 99 ? -25.882 -5.548 6.173 1.00 77.94 99 PRO A O 1
ATOM 786 N N . PRO A 1 100 ? -25.621 -4.818 4.060 1.00 80.12 100 PRO A N 1
ATOM 787 C CA . PRO A 1 100 ? -25.752 -4.877 2.601 1.00 80.12 100 PRO A CA 1
ATOM 788 C C . PRO A 1 100 ? -24.445 -5.237 1.859 1.00 80.12 100 PRO A C 1
ATOM 790 O O . PRO A 1 100 ? -24.319 -4.905 0.683 1.00 80.12 100 PRO A O 1
ATOM 793 N N . LEU A 1 101 ? -23.460 -5.867 2.514 1.00 84.62 101 LEU A N 1
ATOM 794 C CA . LEU A 1 101 ? -22.135 -6.081 1.922 1.00 84.62 101 LEU A CA 1
ATOM 795 C C . LEU A 1 101 ? -22.213 -6.922 0.638 1.00 84.62 101 LEU A C 1
ATOM 797 O O . LEU A 1 101 ? -22.712 -8.049 0.638 1.00 84.62 101 LEU A O 1
ATOM 801 N N . THR A 1 102 ? -21.674 -6.385 -0.455 1.00 87.25 102 THR A N 1
ATOM 802 C CA . THR A 1 102 ? -21.592 -7.067 -1.751 1.00 87.25 102 THR A CA 1
ATOM 803 C C . THR A 1 102 ? -20.311 -6.692 -2.484 1.00 87.25 102 THR A C 1
ATOM 805 O O . THR A 1 102 ? -19.832 -5.563 -2.400 1.00 87.25 102 THR A O 1
ATOM 808 N N . VAL A 1 103 ? -19.765 -7.647 -3.237 1.00 90.56 103 VAL A N 1
ATOM 809 C CA . VAL A 1 103 ? -18.630 -7.410 -4.141 1.00 90.56 103 VAL A CA 1
ATOM 810 C C . VAL A 1 103 ? -19.081 -7.143 -5.585 1.00 90.56 103 VAL A C 1
ATOM 812 O O . VAL A 1 103 ? -18.295 -6.689 -6.414 1.00 90.56 103 VAL A O 1
ATOM 815 N N . ALA A 1 104 ? -20.349 -7.403 -5.921 1.00 88.00 104 ALA A N 1
ATOM 816 C CA . ALA A 1 104 ? -20.854 -7.328 -7.299 1.00 88.00 104 ALA A CA 1
ATOM 817 C C . ALA A 1 104 ? -20.720 -5.921 -7.917 1.00 88.00 104 ALA A C 1
ATOM 819 O O . ALA A 1 104 ? -20.439 -5.781 -9.117 1.00 88.00 104 ALA A O 1
ATOM 820 N N . ASP A 1 105 ? -20.850 -4.905 -7.065 1.00 84.75 105 ASP A N 1
ATOM 821 C CA . ASP A 1 105 ? -20.893 -3.490 -7.435 1.00 84.75 105 ASP A CA 1
ATOM 822 C C . ASP A 1 105 ? -19.541 -2.784 -7.279 1.00 84.75 105 ASP A C 1
ATOM 824 O O . ASP A 1 105 ? -19.443 -1.576 -7.488 1.00 84.75 105 ASP A O 1
ATOM 828 N N . LEU A 1 106 ? -18.478 -3.523 -6.936 1.00 88.38 106 LEU A N 1
ATOM 829 C CA . LEU A 1 106 ? -17.140 -2.949 -6.848 1.00 88.38 106 LEU A CA 1
ATOM 830 C C . LEU A 1 106 ? -16.684 -2.461 -8.227 1.00 88.38 106 LEU A C 1
ATOM 832 O O . LEU A 1 106 ? -16.768 -3.177 -9.233 1.00 88.38 106 LEU A O 1
ATOM 836 N N . VAL A 1 107 ? -16.170 -1.233 -8.244 1.00 87.38 107 VAL A N 1
ATOM 837 C CA . VAL A 1 107 ? -15.601 -0.583 -9.423 1.00 87.38 107 VAL A CA 1
ATOM 838 C C . VAL A 1 107 ? -14.090 -0.476 -9.222 1.00 87.38 107 VAL A C 1
ATOM 840 O O . VAL A 1 107 ? -13.666 0.053 -8.193 1.00 87.38 107 VAL A O 1
ATOM 843 N N . PRO A 1 108 ? -13.272 -0.987 -10.159 1.00 83.88 108 PRO A N 1
ATOM 844 C CA . PRO A 1 108 ? -11.826 -0.914 -10.035 1.00 83.88 108 PRO A CA 1
ATOM 845 C C . PRO A 1 108 ? -11.331 0.520 -10.186 1.00 83.88 108 PRO A C 1
ATOM 847 O O . PRO A 1 108 ? -11.779 1.265 -11.057 1.00 83.88 108 PRO A O 1
ATOM 850 N N . HIS A 1 109 ? -10.360 0.871 -9.353 1.00 89.31 109 HIS A N 1
ATOM 851 C CA . HIS A 1 109 ? -9.520 2.041 -9.537 1.00 89.31 109 HIS A CA 1
ATOM 852 C C . HIS A 1 109 ? -8.066 1.594 -9.422 1.00 89.31 109 HIS A C 1
ATOM 854 O O . HIS A 1 109 ? -7.612 1.239 -8.330 1.00 89.31 109 HIS A O 1
ATOM 860 N N . SER A 1 110 ? -7.356 1.595 -10.549 1.00 93.44 110 SER A N 1
ATOM 861 C CA . SER A 1 110 ? -5.991 1.088 -10.614 1.00 93.44 110 SER A CA 1
ATOM 862 C C . SER A 1 110 ? -5.036 2.058 -11.293 1.00 93.44 110 SER A C 1
ATOM 864 O O . SER A 1 110 ? -5.383 2.783 -12.227 1.00 93.44 110 SER A O 1
ATOM 866 N N . THR A 1 111 ? -3.789 2.026 -10.841 1.00 94.44 111 THR A N 1
ATOM 867 C CA . THR A 1 111 ? -2.693 2.821 -11.391 1.00 94.44 111 THR A CA 1
ATOM 868 C C . THR A 1 111 ? -1.439 1.972 -11.506 1.00 94.44 111 THR A C 1
ATOM 870 O O . THR A 1 111 ? -1.154 1.131 -10.653 1.00 94.44 111 THR A O 1
ATOM 873 N N . PHE A 1 112 ? -0.660 2.208 -12.554 1.00 96.25 112 PHE A N 1
ATOM 874 C CA . PHE A 1 112 ? 0.747 1.848 -12.552 1.00 96.25 112 PHE A CA 1
ATOM 875 C C . PHE A 1 112 ? 1.524 2.966 -11.877 1.00 96.25 112 PHE A C 1
ATOM 877 O O . PHE A 1 112 ? 1.296 4.138 -12.172 1.00 96.25 112 PHE A O 1
ATOM 884 N N . SER A 1 113 ? 2.462 2.612 -11.007 1.00 94.44 113 SER A N 1
ATOM 885 C CA . SER A 1 113 ? 3.282 3.587 -10.298 1.00 94.44 113 SER A CA 1
ATOM 886 C C . SER A 1 113 ? 4.751 3.199 -10.325 1.00 94.44 113 SER A C 1
ATOM 888 O O . SER A 1 113 ? 5.099 2.042 -10.109 1.00 94.44 113 SER A O 1
ATOM 890 N N . VAL A 1 114 ? 5.629 4.174 -10.538 1.00 93.19 114 VAL A N 1
ATOM 891 C CA . VAL A 1 114 ? 7.084 3.991 -10.494 1.00 93.19 114 VAL A CA 1
ATOM 892 C C . VAL A 1 114 ? 7.645 4.896 -9.418 1.00 93.19 114 VAL A C 1
ATOM 894 O O . VAL A 1 114 ? 7.495 6.108 -9.511 1.00 93.19 114 VAL A O 1
ATOM 897 N N . PHE A 1 115 ? 8.253 4.329 -8.374 1.00 90.88 115 PHE A N 1
ATOM 898 C CA . PHE A 1 115 ? 8.907 5.135 -7.337 1.00 90.88 115 PHE A CA 1
ATOM 899 C C . PHE A 1 115 ? 10.134 5.857 -7.902 1.00 90.88 115 PHE A C 1
ATOM 901 O O . PHE A 1 115 ? 10.886 5.278 -8.686 1.00 90.88 115 PHE A O 1
ATOM 908 N N . GLY A 1 116 ? 10.367 7.090 -7.458 1.00 85.75 116 GLY A N 1
ATOM 909 C CA . GLY A 1 116 ? 11.604 7.796 -7.798 1.00 85.75 116 GLY A CA 1
ATOM 910 C C . GLY A 1 116 ? 11.770 9.145 -7.127 1.00 85.75 116 GLY A C 1
ATOM 911 O O . GLY A 1 116 ? 12.328 10.052 -7.740 1.00 85.75 116 GLY A O 1
ATOM 912 N N . MET A 1 117 ? 11.258 9.293 -5.907 1.00 84.69 117 MET A N 1
ATOM 913 C CA . MET A 1 117 ? 11.412 10.514 -5.125 1.00 84.69 117 MET A CA 1
ATOM 914 C C . MET A 1 117 ? 12.667 10.443 -4.252 1.00 84.69 117 MET A C 1
ATOM 916 O O . MET A 1 117 ? 12.879 9.469 -3.532 1.00 84.69 117 MET A O 1
ATOM 920 N N . ASP A 1 118 ? 13.481 11.497 -4.293 1.00 83.81 118 ASP A N 1
ATOM 921 C CA . ASP A 1 118 ? 14.606 11.656 -3.375 1.00 83.81 118 ASP A CA 1
ATOM 922 C C . ASP A 1 118 ? 14.138 12.000 -1.960 1.00 83.81 118 ASP A C 1
ATOM 924 O O . ASP A 1 118 ? 13.225 12.803 -1.766 1.00 83.81 118 ASP A O 1
ATOM 928 N N . HIS A 1 119 ? 14.804 11.418 -0.965 1.00 86.19 119 HIS A N 1
ATOM 929 C CA . HIS A 1 119 ? 14.492 11.623 0.446 1.00 86.19 119 HIS A CA 1
ATOM 930 C C . HIS A 1 119 ? 14.646 13.089 0.889 1.00 86.19 119 HIS A C 1
ATOM 932 O O . HIS A 1 119 ? 13.763 13.617 1.566 1.00 86.19 119 HIS A O 1
ATOM 938 N N . GLU A 1 120 ? 15.722 13.778 0.500 1.00 86.31 120 GLU A N 1
ATOM 939 C CA . GLU A 1 120 ? 15.923 15.176 0.904 1.00 86.31 120 GLU A CA 1
ATOM 940 C C . GLU A 1 120 ? 14.928 16.103 0.203 1.00 86.31 120 GLU A C 1
ATOM 942 O O . GLU A 1 120 ? 14.434 17.062 0.804 1.00 86.31 120 GLU A O 1
ATOM 947 N N . VAL A 1 121 ? 14.558 15.795 -1.044 1.00 83.88 121 VAL A N 1
ATOM 948 C CA . VAL A 1 121 ? 13.488 16.532 -1.727 1.00 83.88 121 VAL A CA 1
ATOM 949 C C . VAL A 1 121 ? 12.130 16.280 -1.075 1.00 83.88 121 VAL A C 1
ATOM 951 O O . VAL A 1 121 ? 11.410 17.242 -0.804 1.00 83.88 121 VAL A O 1
ATOM 954 N N . ALA A 1 122 ? 11.801 15.024 -0.770 1.00 85.00 122 ALA A N 1
ATOM 955 C CA . ALA A 1 122 ? 10.578 14.655 -0.066 1.00 85.00 122 ALA A CA 1
ATOM 956 C C . ALA A 1 122 ? 10.472 15.392 1.275 1.00 85.00 122 ALA A C 1
ATOM 958 O O . ALA A 1 122 ? 9.456 16.028 1.558 1.00 85.00 122 ALA A O 1
ATOM 959 N N . ARG A 1 123 ? 11.551 15.398 2.066 1.00 84.69 123 ARG A N 1
ATOM 960 C CA . ARG A 1 123 ? 11.613 16.112 3.345 1.00 84.69 123 ARG A CA 1
ATOM 961 C C . ARG A 1 123 ? 11.420 17.618 3.169 1.00 84.69 123 ARG A C 1
ATOM 963 O O . ARG A 1 123 ? 10.605 18.207 3.875 1.00 84.69 123 ARG A O 1
ATOM 970 N N . ARG A 1 124 ? 12.129 18.248 2.226 1.00 84.44 124 ARG A N 1
ATOM 971 C CA . ARG A 1 124 ? 12.012 19.694 1.955 1.00 84.44 124 ARG A CA 1
ATOM 972 C C . ARG A 1 124 ? 10.595 20.095 1.543 1.00 84.44 124 ARG A C 1
ATOM 974 O O . ARG A 1 124 ? 10.152 21.187 1.883 1.00 84.44 124 ARG A O 1
ATOM 981 N N . ASN A 1 125 ? 9.896 19.209 0.842 1.00 80.38 125 ASN A N 1
ATOM 982 C CA . ASN A 1 125 ? 8.526 19.422 0.394 1.00 80.38 125 ASN A CA 1
ATOM 983 C C . ASN A 1 125 ? 7.479 18.984 1.444 1.00 80.38 125 ASN A C 1
ATOM 985 O O . ASN A 1 125 ? 6.285 18.975 1.159 1.00 80.38 125 ASN A O 1
ATOM 989 N N . GLY A 1 126 ? 7.899 18.611 2.659 1.00 78.88 126 GLY A N 1
ATOM 990 C CA . GLY A 1 126 ? 6.985 18.220 3.734 1.00 78.88 126 GLY A CA 1
ATOM 991 C C . GLY A 1 126 ? 6.202 16.938 3.440 1.00 78.88 126 GLY A C 1
ATOM 992 O O . GLY A 1 126 ? 5.040 16.833 3.824 1.00 78.88 126 GLY A O 1
ATOM 993 N N . TYR A 1 127 ? 6.807 15.984 2.728 1.00 82.62 127 TYR A N 1
ATOM 994 C CA . TYR A 1 127 ? 6.186 14.696 2.427 1.00 82.62 127 TYR A CA 1
ATOM 995 C C . TYR A 1 127 ? 5.878 13.909 3.710 1.00 82.62 127 TYR A C 1
ATOM 997 O O . TYR A 1 127 ? 6.731 13.771 4.590 1.00 82.62 127 TYR A O 1
ATOM 1005 N N . ILE A 1 128 ? 4.670 13.348 3.790 1.00 83.62 128 ILE A N 1
ATOM 1006 C CA . ILE A 1 128 ? 4.223 12.519 4.914 1.00 83.62 128 ILE A CA 1
ATOM 1007 C C . ILE A 1 128 ? 4.502 11.054 4.579 1.00 83.62 128 ILE A C 1
ATOM 1009 O O . ILE A 1 128 ? 3.774 10.431 3.817 1.00 83.62 128 ILE A O 1
ATOM 1013 N N . ASP A 1 129 ? 5.571 10.486 5.127 1.00 88.38 129 ASP A N 1
ATOM 1014 C CA . ASP A 1 129 ? 5.955 9.113 4.783 1.00 88.38 129 ASP A CA 1
ATOM 1015 C C . ASP A 1 129 ? 5.066 8.058 5.448 1.00 88.38 129 ASP A C 1
ATOM 1017 O O . ASP A 1 129 ? 4.477 7.244 4.745 1.00 88.38 129 ASP A O 1
ATOM 1021 N N . GLN A 1 130 ? 4.890 8.101 6.774 1.00 90.62 130 GLN A N 1
ATOM 1022 C CA . GLN A 1 130 ? 3.912 7.257 7.470 1.00 90.62 130 GLN A CA 1
ATOM 1023 C C . GLN A 1 130 ? 2.516 7.861 7.351 1.00 90.62 130 GLN A C 1
ATOM 1025 O O . GLN A 1 130 ? 2.240 8.920 7.912 1.00 90.62 130 GLN A O 1
ATOM 1030 N N . HIS A 1 131 ? 1.627 7.173 6.646 1.00 88.75 131 HIS A N 1
ATOM 1031 C CA . HIS A 1 131 ? 0.291 7.672 6.343 1.00 88.75 131 HIS A CA 1
ATOM 1032 C C . HIS A 1 131 ? -0.755 6.560 6.341 1.00 88.75 131 HIS A C 1
ATOM 1034 O O . HIS A 1 131 ? -0.451 5.386 6.542 1.00 88.75 131 HIS A O 1
ATOM 1040 N N . VAL A 1 132 ? -2.003 6.967 6.126 1.00 86.56 132 VAL A N 1
ATOM 1041 C CA . VAL A 1 132 ? -3.142 6.098 5.844 1.00 86.56 132 VAL A CA 1
ATOM 1042 C C . VAL A 1 132 ? -3.813 6.586 4.568 1.00 86.56 132 VAL A C 1
ATOM 1044 O O . VAL A 1 132 ? -3.873 7.789 4.322 1.00 86.56 132 VAL A O 1
ATOM 1047 N N . ASP A 1 133 ? -4.354 5.658 3.797 1.00 81.69 133 ASP A N 1
ATOM 1048 C CA . ASP A 1 133 ? -5.218 5.948 2.660 1.00 81.69 133 ASP A CA 1
ATOM 1049 C C . ASP A 1 133 ? -6.668 5.979 3.167 1.00 81.69 133 ASP A C 1
ATOM 1051 O O . ASP A 1 133 ? -7.041 5.181 4.032 1.00 81.69 133 ASP A O 1
ATOM 1055 N N . THR A 1 134 ? -7.533 6.867 2.671 1.00 72.62 134 THR A N 1
ATOM 1056 C CA . THR A 1 134 ? -8.929 6.905 3.171 1.00 72.62 134 THR A CA 1
ATOM 1057 C C . THR A 1 134 ? -10.008 6.944 2.120 1.00 72.62 134 THR A C 1
ATOM 1059 O O . THR A 1 134 ? -11.181 7.036 2.453 1.00 72.62 134 THR A O 1
ATOM 1062 N N . PHE A 1 135 ? -9.653 6.809 0.852 1.00 75.88 135 PHE A N 1
ATOM 1063 C CA . PHE A 1 135 ? -10.617 6.842 -0.246 1.00 75.88 135 PHE A CA 1
ATOM 1064 C C . PHE A 1 135 ? -11.190 5.465 -0.613 1.00 75.88 135 PHE A C 1
ATOM 1066 O O . PHE A 1 135 ? -12.117 5.379 -1.415 1.00 75.88 135 PHE A O 1
ATOM 1073 N N . SER A 1 136 ? -10.651 4.379 -0.057 1.00 85.00 136 SER A N 1
ATOM 1074 C CA . SER A 1 136 ? -11.064 3.007 -0.368 1.00 85.00 136 SER A CA 1
ATOM 1075 C C . SER A 1 136 ? -11.026 2.121 0.880 1.00 85.00 136 SER A C 1
ATOM 1077 O O . SER A 1 136 ? -10.650 2.586 1.951 1.00 85.00 136 SER A O 1
ATOM 1079 N N . TRP A 1 137 ? -11.504 0.882 0.776 1.00 87.00 137 TRP A N 1
ATOM 1080 C CA . TRP A 1 137 ? -11.506 -0.084 1.876 1.00 87.00 137 TRP A CA 1
ATOM 1081 C C . TRP A 1 137 ? -10.170 -0.816 1.973 1.00 87.00 137 TRP A C 1
ATOM 1083 O O . TRP A 1 137 ? -9.576 -0.873 3.050 1.00 87.00 137 TRP A O 1
ATOM 1093 N N . ILE A 1 138 ? -9.684 -1.338 0.845 1.00 90.94 138 ILE A N 1
ATOM 1094 C CA . ILE A 1 138 ? -8.419 -2.072 0.752 1.00 90.94 138 ILE A CA 1
ATOM 1095 C C . ILE A 1 138 ? -7.533 -1.411 -0.303 1.00 90.94 138 ILE A C 1
ATOM 1097 O O . ILE A 1 138 ? -7.954 -1.238 -1.449 1.00 90.94 138 ILE A O 1
ATOM 1101 N N . ALA A 1 139 ? -6.295 -1.101 0.069 1.00 93.56 139 ALA A N 1
ATOM 1102 C CA . ALA A 1 139 ? -5.228 -0.794 -0.870 1.00 93.56 139 ALA A CA 1
ATOM 1103 C C . ALA A 1 139 ? -4.512 -2.091 -1.253 1.00 93.56 139 ALA A C 1
ATOM 1105 O O . ALA A 1 139 ? -4.227 -2.932 -0.398 1.00 93.56 139 ALA A O 1
ATOM 1106 N N . VAL A 1 140 ? -4.222 -2.257 -2.539 1.00 96.25 140 VAL A N 1
ATOM 1107 C CA . VAL A 1 140 ? -3.519 -3.414 -3.093 1.00 96.25 140 VAL A CA 1
ATOM 1108 C C . VAL A 1 140 ? -2.300 -2.916 -3.851 1.00 96.25 140 VAL A C 1
ATOM 1110 O O . VAL A 1 140 ? -2.430 -2.115 -4.769 1.00 96.25 140 VAL A O 1
ATOM 1113 N N . VAL A 1 141 ? -1.119 -3.416 -3.499 1.00 97.38 141 VAL A N 1
ATOM 1114 C CA . VAL A 1 141 ? 0.149 -3.111 -4.169 1.00 97.38 141 VAL A CA 1
ATOM 1115 C C . VAL A 1 141 ? 0.712 -4.400 -4.746 1.00 97.38 141 VAL A C 1
ATOM 1117 O O . VAL A 1 141 ? 1.074 -5.305 -3.997 1.00 97.38 141 VAL A O 1
ATOM 1120 N N . THR A 1 142 ? 0.820 -4.485 -6.070 1.00 98.06 142 THR A N 1
ATOM 1121 C CA . THR A 1 142 ? 1.468 -5.610 -6.758 1.00 98.06 142 THR A CA 1
ATOM 1122 C C . THR A 1 142 ? 2.825 -5.183 -7.286 1.00 98.06 142 THR A C 1
ATOM 1124 O O . THR A 1 142 ? 2.917 -4.248 -8.079 1.00 98.06 142 THR A O 1
ATOM 1127 N N . TYR A 1 143 ? 3.893 -5.858 -6.872 1.00 97.56 143 TYR A N 1
ATOM 1128 C CA . TYR A 1 143 ? 5.249 -5.531 -7.302 1.00 97.56 143 TYR A CA 1
ATOM 1129 C C . TYR A 1 143 ? 5.560 -6.155 -8.672 1.00 97.56 143 TYR A C 1
ATOM 1131 O O . TYR A 1 143 ? 5.539 -7.375 -8.840 1.00 97.56 143 TYR A O 1
ATOM 1139 N N . LEU A 1 144 ? 5.899 -5.311 -9.650 1.00 96.88 144 LEU A N 1
ATOM 1140 C CA . LEU A 1 144 ? 6.180 -5.688 -11.043 1.00 96.88 144 LEU A CA 1
ATOM 1141 C C . LEU A 1 144 ? 7.649 -5.476 -11.436 1.00 96.88 144 LEU A C 1
ATOM 1143 O O . LEU A 1 144 ? 7.987 -5.394 -12.617 1.00 96.88 144 LEU A O 1
ATOM 1147 N N . PHE A 1 145 ? 8.537 -5.388 -10.452 1.00 93.12 145 PHE A N 1
ATOM 1148 C CA . PHE A 1 145 ? 9.966 -5.194 -10.656 1.00 93.12 145 PHE A CA 1
ATOM 1149 C C . PHE A 1 145 ? 10.772 -6.333 -10.046 1.00 93.12 145 PHE A C 1
ATOM 1151 O O . PHE A 1 145 ? 10.326 -7.023 -9.128 1.00 93.12 145 PHE A O 1
ATOM 1158 N N . GLU A 1 146 ? 11.978 -6.520 -10.570 1.00 85.50 146 GLU A N 1
ATOM 1159 C CA . GLU A 1 146 ? 12.925 -7.468 -10.002 1.00 85.50 146 GLU A CA 1
ATOM 1160 C C . GLU A 1 146 ? 13.596 -6.845 -8.779 1.00 85.50 146 GLU A C 1
ATOM 1162 O O . GLU A 1 146 ? 14.186 -5.764 -8.853 1.00 85.50 146 GLU A O 1
ATOM 1167 N N . HIS A 1 147 ? 13.514 -7.547 -7.653 1.00 81.62 147 HIS A N 1
ATOM 1168 C CA . HIS A 1 147 ? 14.252 -7.232 -6.443 1.00 81.62 147 HIS A CA 1
ATOM 1169 C C . HIS A 1 147 ? 15.067 -8.455 -6.039 1.00 81.62 147 HIS A C 1
ATOM 1171 O O . HIS A 1 147 ? 14.509 -9.528 -5.817 1.00 81.62 147 HIS A O 1
ATOM 1177 N N . ASP A 1 148 ? 16.384 -8.282 -5.973 1.00 75.62 148 ASP A N 1
ATOM 1178 C CA . ASP A 1 148 ? 17.258 -9.217 -5.281 1.00 75.62 148 ASP A CA 1
ATOM 1179 C C . ASP A 1 148 ? 17.386 -8.754 -3.828 1.00 75.62 148 ASP A C 1
ATOM 1181 O O . ASP A 1 148 ? 17.977 -7.705 -3.563 1.00 75.62 148 ASP A O 1
ATOM 1185 N N . GLU A 1 149 ? 16.839 -9.530 -2.891 1.00 71.44 149 GLU A N 1
ATOM 1186 C CA . GLU A 1 149 ? 16.933 -9.262 -1.448 1.00 71.44 149 GLU A CA 1
ATOM 1187 C C . GLU A 1 149 ? 18.400 -9.240 -0.966 1.00 71.44 149 GLU A C 1
ATOM 1189 O O . GLU A 1 149 ? 18.713 -8.658 0.071 1.00 71.44 149 GLU A O 1
ATOM 1194 N N . ARG A 1 150 ? 19.339 -9.817 -1.733 1.00 74.81 150 ARG A N 1
ATOM 1195 C CA . ARG A 1 150 ? 20.781 -9.787 -1.436 1.00 74.81 150 ARG A CA 1
ATOM 1196 C C . ARG A 1 150 ? 21.460 -8.481 -1.841 1.00 74.81 150 ARG A C 1
ATOM 1198 O O . ARG A 1 150 ? 22.622 -8.284 -1.497 1.00 74.81 150 ARG A O 1
ATOM 1205 N N . ALA A 1 151 ? 20.767 -7.589 -2.552 1.00 72.19 151 ALA A N 1
ATOM 1206 C CA . ALA A 1 151 ? 21.329 -6.327 -3.031 1.00 72.19 151 ALA A CA 1
ATOM 1207 C C . ALA A 1 151 ? 21.631 -5.315 -1.908 1.00 72.19 151 ALA A C 1
ATOM 1209 O O . ALA A 1 151 ? 22.234 -4.281 -2.180 1.00 72.19 151 ALA A O 1
ATOM 1210 N N . GLY A 1 152 ? 21.226 -5.596 -0.661 1.00 78.50 152 GLY A N 1
ATOM 1211 C CA . GLY A 1 152 ? 21.522 -4.749 0.500 1.00 78.50 152 GLY A CA 1
ATOM 1212 C C . GLY A 1 152 ? 20.684 -3.469 0.581 1.00 78.50 152 GLY A C 1
ATOM 1213 O O . GLY A 1 152 ? 21.040 -2.563 1.330 1.00 78.50 152 GLY A O 1
ATOM 1214 N N . TYR A 1 153 ? 19.588 -3.389 -0.180 1.00 84.12 153 TYR A N 1
ATOM 1215 C CA . TYR A 1 153 ? 18.615 -2.297 -0.123 1.00 84.12 153 TYR A CA 1
ATOM 1216 C C . TYR A 1 153 ? 17.246 -2.842 0.271 1.00 84.12 153 TYR A C 1
ATOM 1218 O O . TYR A 1 153 ? 16.806 -3.852 -0.277 1.00 84.12 153 TYR A O 1
ATOM 1226 N N . ASP A 1 154 ? 16.550 -2.133 1.151 1.00 90.81 154 ASP A N 1
ATOM 1227 C CA . ASP A 1 154 ? 15.186 -2.466 1.545 1.00 90.81 154 ASP A CA 1
ATOM 1228 C C . ASP A 1 154 ? 14.208 -1.899 0.525 1.00 90.81 154 ASP A C 1
ATOM 1230 O O . ASP A 1 154 ? 14.238 -0.705 0.207 1.00 90.81 154 ASP A O 1
ATOM 1234 N N . ARG A 1 155 ? 13.328 -2.754 0.001 1.00 93.44 155 ARG A N 1
ATOM 1235 C CA . ARG A 1 155 ? 12.285 -2.361 -0.951 1.00 93.44 155 ARG A CA 1
ATOM 1236 C C . ARG A 1 155 ? 11.008 -3.109 -0.638 1.00 93.44 155 ARG A C 1
ATOM 1238 O O . ARG A 1 155 ? 11.048 -4.324 -0.495 1.00 93.44 155 ARG A O 1
ATOM 1245 N N . GLY A 1 156 ? 9.877 -2.419 -0.540 1.00 95.44 156 GLY A N 1
ATOM 1246 C CA . GLY A 1 156 ? 8.610 -3.063 -0.194 1.00 95.44 156 GLY A CA 1
ATOM 1247 C C . GLY A 1 156 ? 7.572 -2.108 0.369 1.00 95.44 156 GLY A C 1
ATOM 1248 O O . GLY A 1 156 ? 7.481 -0.950 -0.059 1.00 95.44 156 GLY A O 1
ATOM 1249 N N . THR A 1 157 ? 6.778 -2.624 1.302 1.00 96.44 157 THR A N 1
ATOM 1250 C CA . THR A 1 157 ? 5.753 -1.883 2.044 1.00 96.44 157 THR A CA 1
ATOM 1251 C C . THR A 1 157 ? 5.964 -2.123 3.534 1.00 96.44 157 THR A C 1
ATOM 1253 O O . THR A 1 157 ? 6.049 -3.273 3.977 1.00 96.44 157 THR A O 1
ATOM 1256 N N . ALA A 1 158 ? 6.076 -1.042 4.302 1.00 96.06 158 ALA A N 1
ATOM 1257 C CA . ALA A 1 158 ? 6.215 -1.089 5.752 1.00 96.06 158 ALA A CA 1
ATOM 1258 C C . ALA A 1 158 ? 4.922 -0.653 6.437 1.00 96.06 158 ALA A C 1
ATOM 1260 O O . ALA A 1 158 ? 4.201 0.200 5.926 1.00 96.06 158 ALA A O 1
ATOM 1261 N N . PHE A 1 159 ? 4.671 -1.233 7.604 1.00 94.69 159 PHE A N 1
ATOM 1262 C CA . PHE A 1 159 ? 3.533 -0.963 8.471 1.00 94.69 159 PHE A CA 1
ATOM 1263 C C . PHE A 1 159 ? 4.038 -0.513 9.829 1.00 94.69 159 PHE A C 1
ATOM 1265 O O . PHE A 1 159 ? 5.004 -1.073 10.357 1.00 94.69 159 PHE A O 1
ATOM 1272 N N . TRP A 1 160 ? 3.369 0.477 10.407 1.00 93.75 160 TRP A N 1
ATOM 1273 C CA . TRP A 1 160 ? 3.924 1.257 11.503 1.00 93.75 160 TRP A CA 1
ATOM 1274 C C . TRP A 1 160 ? 2.967 1.393 12.678 1.00 93.75 160 TRP A C 1
ATOM 1276 O O . TRP A 1 160 ? 1.747 1.297 12.562 1.00 93.75 160 TRP A O 1
ATOM 1286 N N . LYS A 1 161 ? 3.554 1.665 13.837 1.00 92.38 161 LYS A N 1
ATOM 1287 C CA . LYS A 1 161 ? 2.859 2.082 15.049 1.00 92.38 161 LYS A CA 1
ATOM 1288 C C . LYS A 1 161 ? 3.363 3.455 15.463 1.00 92.38 161 LYS A C 1
ATOM 1290 O O . LYS A 1 161 ? 4.569 3.654 15.599 1.00 92.38 161 LYS A O 1
ATOM 1295 N N . HIS A 1 162 ? 2.434 4.362 15.730 1.00 92.12 162 HIS A N 1
ATOM 1296 C CA . HIS A 1 162 ? 2.713 5.681 16.270 1.00 92.12 162 HIS A CA 1
ATOM 1297 C C . HIS A 1 162 ? 2.959 5.589 17.784 1.00 92.12 162 HIS A C 1
ATOM 1299 O O . HIS A 1 162 ? 2.016 5.490 18.579 1.00 92.12 162 HIS A O 1
ATOM 1305 N N . ARG A 1 163 ? 4.231 5.612 18.197 1.00 91.94 163 ARG A N 1
ATOM 1306 C CA . ARG A 1 163 ? 4.703 5.388 19.574 1.00 91.94 163 ARG A CA 1
ATOM 1307 C C . ARG A 1 163 ? 4.018 6.280 20.623 1.00 91.94 163 ARG A C 1
ATOM 1309 O O . ARG A 1 163 ? 3.560 5.711 21.614 1.00 91.94 163 ARG A O 1
ATOM 1316 N N . PRO A 1 164 ? 3.848 7.608 20.432 1.00 91.31 164 PRO A N 1
ATOM 1317 C CA . PRO A 1 164 ? 3.212 8.471 21.437 1.00 91.31 164 PRO A CA 1
ATOM 1318 C C . PRO A 1 164 ? 1.765 8.079 21.756 1.00 91.31 164 PRO A C 1
ATOM 1320 O O . PRO A 1 164 ? 1.275 8.283 22.867 1.00 91.31 164 PRO A O 1
ATOM 1323 N N . THR A 1 165 ? 1.068 7.504 20.776 1.00 89.56 165 THR A N 1
ATOM 1324 C CA . THR A 1 165 ? -0.362 7.186 20.894 1.00 89.56 165 THR A CA 1
ATOM 1325 C C . THR A 1 165 ? -0.672 5.705 21.010 1.00 89.56 165 THR A C 1
ATOM 1327 O O . THR A 1 165 ? -1.766 5.378 21.456 1.00 89.56 165 THR A O 1
ATOM 1330 N N . ASP A 1 166 ? 0.271 4.828 20.657 1.00 88.75 166 ASP A N 1
ATOM 1331 C CA . ASP A 1 166 ? 0.077 3.386 20.455 1.00 88.75 166 ASP A CA 1
ATOM 1332 C C . ASP A 1 166 ? -0.856 3.017 19.280 1.00 88.75 166 ASP A C 1
ATOM 1334 O O . ASP A 1 166 ? -1.236 1.858 19.116 1.00 88.75 166 ASP A O 1
ATOM 1338 N N . LEU A 1 167 ? -1.217 3.985 18.430 1.00 88.81 167 LEU A N 1
ATOM 1339 C CA . LEU A 1 167 ? -2.056 3.738 17.262 1.00 88.81 167 LEU A CA 1
ATOM 1340 C C . LEU A 1 167 ? -1.285 3.021 16.154 1.00 88.81 167 LEU A C 1
ATOM 1342 O O . LEU A 1 167 ? -0.139 3.344 15.857 1.00 88.81 167 LEU A O 1
ATOM 1346 N N . LYS A 1 168 ? -1.965 2.077 15.512 1.00 87.94 168 LYS A N 1
ATOM 1347 C CA . LYS A 1 168 ? -1.501 1.306 14.339 1.00 87.94 168 LYS A CA 1
ATOM 1348 C C . LYS A 1 168 ? -2.370 1.588 13.118 1.00 87.94 168 LYS A C 1
ATOM 1350 O O . LYS A 1 168 ? -1.992 1.338 11.980 1.00 87.94 168 LYS A O 1
ATOM 1355 N N . THR A 1 169 ? -3.550 2.119 13.398 1.00 84.06 169 THR A N 1
ATOM 1356 C CA . THR A 1 169 ? -4.579 2.461 12.445 1.00 84.06 169 THR A CA 1
ATOM 1357 C C . THR A 1 169 ? -5.091 3.858 12.728 1.00 84.06 169 THR A C 1
ATOM 1359 O O . THR A 1 169 ? -5.154 4.279 13.888 1.00 84.06 169 THR A O 1
ATOM 1362 N N . PHE A 1 170 ? -5.516 4.544 11.679 1.00 80.12 170 PHE A N 1
ATOM 1363 C CA . PHE A 1 170 ? -6.134 5.850 11.758 1.00 80.12 170 PHE A CA 1
ATOM 1364 C C . PHE A 1 170 ? -7.200 6.006 10.691 1.00 80.12 170 PHE A C 1
ATOM 1366 O O . PHE A 1 170 ? -6.975 5.689 9.527 1.00 80.12 170 PHE A O 1
ATOM 1373 N N . PHE A 1 171 ? -8.349 6.538 11.085 1.00 74.69 171 PHE A N 1
ATOM 1374 C CA . PHE A 1 171 ? -9.436 6.810 10.165 1.00 74.69 171 PHE A CA 1
ATOM 1375 C C . PHE A 1 171 ? -9.516 8.314 9.877 1.00 74.69 171 PHE A C 1
ATOM 1377 O O . PHE A 1 171 ? -9.736 9.108 10.791 1.00 74.69 171 PHE A O 1
ATOM 1384 N N . LEU A 1 172 ? -9.325 8.705 8.612 1.00 66.12 172 LEU A N 1
ATOM 1385 C CA . LEU A 1 172 ? -9.555 10.074 8.123 1.00 66.12 172 LEU A CA 1
ATOM 1386 C C . LEU A 1 172 ? -10.996 10.171 7.616 1.00 66.12 172 LEU A C 1
ATOM 1388 O O . LEU A 1 172 ? -11.310 9.770 6.498 1.00 66.12 172 LEU A O 1
ATOM 1392 N N . GLY A 1 173 ? -11.877 10.692 8.458 1.00 64.94 173 GLY A N 1
ATOM 1393 C CA . GLY A 1 173 ? -13.292 10.880 8.164 1.00 64.94 173 GLY A CA 1
ATOM 1394 C C . GLY A 1 173 ? -14.023 11.427 9.383 1.00 64.94 173 GLY A C 1
ATOM 1395 O O . GLY A 1 173 ? -13.399 11.722 10.407 1.00 64.94 173 GLY A O 1
ATOM 1396 N N . ASP A 1 174 ? -15.338 11.597 9.278 1.00 68.56 174 ASP A N 1
ATOM 1397 C CA . ASP A 1 174 ? -16.138 11.961 10.445 1.00 68.56 174 ASP A CA 1
ATOM 1398 C C . ASP A 1 174 ? -16.358 10.753 11.383 1.00 68.56 174 ASP A C 1
ATOM 1400 O O . ASP A 1 174 ? -16.160 9.589 11.022 1.00 68.56 174 ASP A O 1
ATOM 1404 N N . LEU A 1 175 ? -16.751 11.039 12.628 1.00 72.94 175 LEU A N 1
ATOM 1405 C CA . LEU A 1 175 ? -16.973 10.017 13.657 1.00 72.94 175 LEU A CA 1
ATOM 1406 C C . LEU A 1 175 ? -18.162 9.094 13.353 1.00 72.94 175 LEU A C 1
ATOM 1408 O O . LEU A 1 175 ? -18.163 7.950 13.804 1.00 72.94 175 LEU A O 1
ATOM 1412 N N . LEU A 1 176 ? -19.173 9.573 12.623 1.00 74.62 176 LEU A N 1
ATOM 1413 C CA . LEU A 1 176 ? -20.338 8.765 12.266 1.00 74.62 176 LEU A CA 1
ATOM 1414 C C . LEU A 1 176 ? -19.926 7.671 11.281 1.00 74.62 176 LEU A C 1
ATOM 1416 O O . LEU A 1 176 ? -20.292 6.512 11.452 1.00 74.62 176 LEU A O 1
ATOM 1420 N N . GLN A 1 177 ? -19.114 8.025 10.296 1.00 74.19 177 GLN A N 1
ATOM 1421 C CA . GLN A 1 177 ? -18.586 7.095 9.318 1.00 74.19 177 GLN A CA 1
ATOM 1422 C C . GLN A 1 177 ? -17.612 6.091 9.935 1.00 74.19 177 GLN A C 1
ATOM 1424 O O . GLN A 1 177 ? -17.698 4.895 9.653 1.00 74.19 177 GLN A O 1
ATOM 1429 N N . ALA A 1 178 ? -16.726 6.558 10.819 1.00 75.50 178 ALA A N 1
ATOM 1430 C CA . ALA A 1 178 ? -15.891 5.679 11.630 1.00 75.50 178 ALA A CA 1
ATOM 1431 C C . ALA A 1 178 ? -16.753 4.636 12.364 1.00 75.50 178 ALA A C 1
ATOM 1433 O O . ALA A 1 178 ? -16.475 3.442 12.285 1.00 75.50 178 ALA A O 1
ATOM 1434 N N . ALA A 1 179 ? -17.844 5.072 13.005 1.00 79.00 179 ALA A N 1
ATOM 1435 C CA . ALA A 1 179 ? -18.727 4.189 13.766 1.00 79.00 179 ALA A CA 1
ATOM 1436 C C . ALA A 1 179 ? -19.480 3.206 12.860 1.00 79.00 179 ALA A C 1
ATOM 1438 O O . ALA A 1 179 ? -19.651 2.042 13.216 1.00 79.00 179 ALA A O 1
ATOM 1439 N N . GLN A 1 180 ? -19.887 3.645 11.666 1.00 77.44 180 GLN A N 1
ATOM 1440 C CA . GLN A 1 180 ? -20.494 2.775 10.661 1.00 77.44 180 GLN A CA 1
ATOM 1441 C C . GLN A 1 180 ? -19.525 1.688 10.200 1.00 77.44 180 GLN A C 1
ATOM 1443 O O . GLN A 1 180 ? -19.923 0.533 10.120 1.00 77.44 180 GLN A O 1
ATOM 1448 N N . ILE A 1 181 ? -18.261 2.020 9.929 1.00 76.75 181 ILE A N 1
ATOM 1449 C CA . ILE A 1 181 ? -17.247 1.036 9.524 1.00 76.75 181 ILE A CA 1
ATOM 1450 C C . ILE A 1 181 ? -16.935 0.083 10.678 1.00 76.75 181 ILE A C 1
ATOM 1452 O O . ILE A 1 181 ? -16.900 -1.126 10.468 1.00 76.75 181 ILE A O 1
ATOM 1456 N N . GLU A 1 182 ? -16.767 0.577 11.904 1.00 81.31 182 GLU A N 1
ATOM 1457 C CA . GLU A 1 182 ? -16.611 -0.296 13.072 1.00 81.31 182 GLU A CA 1
ATOM 1458 C C . GLU A 1 182 ? -17.762 -1.283 13.215 1.00 81.31 182 GLU A C 1
ATOM 1460 O O . GLU A 1 182 ? -17.531 -2.482 13.366 1.00 81.31 182 GLU A O 1
ATOM 1465 N N . GLN A 1 183 ? -18.998 -0.793 13.125 1.00 79.88 183 GLN A N 1
ATOM 1466 C CA . GLN A 1 183 ? -20.189 -1.619 13.238 1.00 79.88 183 GLN A CA 1
ATOM 1467 C C . GLN A 1 183 ? -20.288 -2.622 12.085 1.00 79.88 183 GLN A C 1
ATOM 1469 O O . GLN A 1 183 ? -20.555 -3.800 12.321 1.00 79.88 183 GLN A O 1
ATOM 1474 N N . LEU A 1 184 ? -20.074 -2.164 10.849 1.00 77.19 184 LEU A N 1
ATOM 1475 C CA . LEU A 1 184 ? -20.179 -2.989 9.649 1.00 77.19 184 LEU A CA 1
ATOM 1476 C C . LEU A 1 184 ? -19.121 -4.077 9.612 1.00 77.19 184 LEU A C 1
ATOM 1478 O O . LEU A 1 184 ? -19.451 -5.164 9.165 1.00 77.19 184 LEU A O 1
ATOM 1482 N N . PHE A 1 185 ? -17.894 -3.793 10.062 1.00 76.06 185 PHE A N 1
ATOM 1483 C CA . PHE A 1 185 ? -16.751 -4.708 9.997 1.00 76.06 185 PHE A CA 1
ATOM 1484 C C . PHE A 1 185 ? -16.426 -5.413 11.323 1.00 76.06 185 PHE A C 1
ATOM 1486 O O . PHE A 1 185 ? -15.504 -6.224 11.370 1.00 76.06 185 PHE A O 1
ATOM 1493 N N . GLY A 1 186 ? -17.172 -5.134 12.398 1.00 75.88 186 GLY A N 1
ATOM 1494 C CA . GLY A 1 186 ? -16.906 -5.686 13.730 1.00 75.88 186 GLY A CA 1
ATOM 1495 C C . GLY A 1 186 ? -15.548 -5.255 14.298 1.00 75.88 186 GLY A C 1
ATOM 1496 O O . GLY A 1 186 ? -14.869 -6.047 14.949 1.00 75.88 186 GLY A O 1
ATOM 1497 N N . LEU A 1 187 ? -15.126 -4.021 14.009 1.00 77.25 187 LEU A N 1
ATOM 1498 C CA . LEU A 1 187 ? -13.811 -3.483 14.368 1.00 77.25 187 LEU A CA 1
ATOM 1499 C C . LEU A 1 187 ? -13.873 -2.577 15.600 1.00 77.25 187 LEU A C 1
ATOM 1501 O O . LEU A 1 187 ? -14.944 -2.207 16.070 1.00 77.25 187 LEU A O 1
ATOM 1505 N N . ASN A 1 188 ? -12.695 -2.223 16.123 1.00 78.56 188 ASN A N 1
ATOM 1506 C CA . ASN A 1 188 ? -12.538 -1.311 17.256 1.00 78.56 188 ASN A CA 1
ATOM 1507 C C . ASN A 1 188 ? -11.293 -0.422 17.070 1.00 78.56 188 ASN A C 1
ATOM 1509 O O . ASN A 1 188 ? -10.186 -0.803 17.454 1.00 78.56 188 ASN A O 1
ATOM 1513 N N . PHE A 1 189 ? -11.474 0.746 16.459 1.00 76.75 189 PHE A N 1
ATOM 1514 C CA . PHE A 1 189 ? -10.477 1.795 16.247 1.00 76.75 189 PHE A CA 1
ATOM 1515 C C . PHE A 1 189 ? -10.864 3.181 16.828 1.00 76.75 189 PHE A C 1
ATOM 1517 O O . PHE A 1 189 ? -9.962 3.972 17.109 1.00 76.75 189 PHE A O 1
ATOM 1524 N N . ILE A 1 190 ? -12.140 3.475 17.109 1.00 80.00 190 ILE A N 1
ATOM 1525 C CA . ILE A 1 190 ? -12.636 4.708 17.746 1.00 80.00 190 ILE A CA 1
ATOM 1526 C C . ILE A 1 190 ? -12.152 4.820 19.188 1.00 80.00 190 ILE A C 1
ATOM 1528 O O . ILE A 1 190 ? -11.640 5.871 19.571 1.00 80.00 190 ILE A O 1
ATOM 1532 N N . ASP A 1 191 ? -12.287 3.778 20.016 1.00 83.38 191 ASP A N 1
ATOM 1533 C CA . ASP A 1 191 ? -11.826 3.854 21.410 1.00 83.38 191 ASP A CA 1
ATOM 1534 C C . ASP A 1 191 ? -10.296 4.026 21.517 1.00 83.38 191 ASP A C 1
ATOM 1536 O O . ASP A 1 191 ? -9.853 4.916 22.257 1.00 83.38 191 ASP A O 1
ATOM 1540 N N . PRO A 1 192 ? -9.467 3.279 20.753 1.00 84.25 192 PRO A N 1
ATOM 1541 C CA . PRO A 1 192 ? -8.043 3.576 20.624 1.00 84.25 192 PRO A CA 1
ATOM 1542 C C . PRO A 1 192 ? -7.768 5.025 20.209 1.00 84.25 192 PRO A C 1
ATOM 1544 O O . PRO A 1 192 ? -6.944 5.695 20.836 1.00 84.25 192 PRO A O 1
ATOM 1547 N N . PHE A 1 193 ? -8.484 5.543 19.209 1.00 81.50 193 PHE A N 1
ATOM 1548 C CA . PHE A 1 193 ? -8.312 6.918 18.750 1.00 81.50 193 PHE A CA 1
ATOM 1549 C C . PHE A 1 193 ? -8.699 7.952 19.829 1.00 81.50 193 PHE A C 1
ATOM 1551 O O . PHE A 1 193 ? -7.983 8.931 20.056 1.00 81.50 193 PHE A O 1
ATOM 1558 N N . ARG A 1 194 ? -9.795 7.731 20.560 1.00 83.25 194 ARG A N 1
ATOM 1559 C CA . ARG A 1 194 ? -10.219 8.591 21.674 1.00 83.25 194 ARG A CA 1
ATOM 1560 C C . ARG A 1 194 ? -9.139 8.653 22.754 1.00 83.25 194 ARG A C 1
ATOM 1562 O O . ARG A 1 194 ? -8.798 9.735 23.230 1.00 83.25 194 ARG A O 1
ATOM 1569 N N . LYS A 1 195 ? -8.562 7.502 23.117 1.00 87.44 195 LYS A N 1
ATOM 1570 C CA . LYS A 1 195 ? -7.435 7.418 24.062 1.00 87.44 195 LYS A CA 1
ATOM 1571 C C . LYS A 1 195 ? -6.206 8.163 23.537 1.00 87.44 195 LYS A C 1
ATOM 1573 O O . LYS A 1 195 ? -5.565 8.881 24.302 1.00 87.44 195 LYS A O 1
ATOM 1578 N N . ALA A 1 196 ? -5.899 8.030 22.248 1.00 87.62 196 ALA A N 1
ATOM 1579 C CA . ALA A 1 196 ? -4.806 8.746 21.601 1.00 87.62 196 ALA A CA 1
ATOM 1580 C C . ALA A 1 196 ? -4.992 10.269 21.650 1.00 87.62 196 ALA A C 1
ATOM 1582 O O . ALA A 1 196 ? -4.070 10.977 22.042 1.00 87.62 196 ALA A O 1
ATOM 1583 N N . SER A 1 197 ? -6.192 10.768 21.347 1.00 85.00 197 SER A N 1
ATOM 1584 C CA . SER A 1 197 ? -6.503 12.204 21.401 1.00 85.00 197 SER A CA 1
ATOM 1585 C C . SER A 1 197 ? -6.295 12.793 22.795 1.00 85.00 197 SER A C 1
ATOM 1587 O O . SER A 1 197 ? -5.716 13.868 22.932 1.00 85.00 197 SER A O 1
ATOM 1589 N N . VAL A 1 198 ? -6.688 12.056 23.842 1.00 87.50 198 VAL A N 1
ATOM 1590 C CA . VAL A 1 198 ? -6.439 12.459 25.235 1.00 87.50 198 VAL A CA 1
ATOM 1591 C C . VAL A 1 198 ? -4.939 12.503 25.541 1.00 87.50 198 VAL A C 1
ATOM 1593 O O . VAL A 1 198 ? -4.483 13.451 26.178 1.00 87.50 198 VAL A O 1
ATOM 1596 N N . ARG A 1 199 ? -4.153 11.522 25.069 1.00 90.50 199 ARG A N 1
ATOM 1597 C CA . ARG A 1 199 ? -2.686 11.507 25.250 1.00 90.50 199 ARG A CA 1
ATOM 1598 C C . ARG A 1 199 ? -2.014 12.702 24.573 1.00 90.50 199 ARG A C 1
ATOM 1600 O O . ARG A 1 199 ? -1.122 13.304 25.161 1.00 90.50 199 ARG A O 1
ATOM 1607 N N . LEU A 1 200 ? -2.473 13.052 23.375 1.00 89.88 200 LEU A N 1
ATOM 1608 C CA . LEU A 1 200 ? -1.977 14.187 22.594 1.00 89.88 200 LEU A CA 1
ATOM 1609 C C . LEU A 1 200 ? -2.466 15.545 23.110 1.00 89.88 200 LEU A C 1
ATOM 1611 O O . LEU A 1 200 ? -1.935 16.576 22.712 1.00 89.88 200 LEU A O 1
ATOM 1615 N N . ARG A 1 201 ? -3.477 15.564 23.990 1.00 91.44 201 ARG A N 1
ATOM 1616 C CA . ARG A 1 201 ? -4.183 16.789 24.407 1.00 91.44 201 ARG A CA 1
ATOM 1617 C C . ARG A 1 201 ? -4.735 17.581 23.215 1.00 91.44 201 ARG A C 1
ATOM 1619 O O . ARG A 1 201 ? -4.828 18.802 23.277 1.00 91.44 201 ARG A O 1
ATOM 1626 N N . ALA A 1 202 ? -5.091 16.884 22.141 1.00 86.62 202 ALA A N 1
ATOM 1627 C CA . ALA A 1 202 ? -5.641 17.503 20.947 1.00 86.62 202 ALA A CA 1
ATOM 1628 C C . ALA A 1 202 ? -7.075 17.986 21.214 1.00 86.62 202 ALA A C 1
ATOM 1630 O O . ALA A 1 202 ? -7.892 17.243 21.763 1.00 86.62 202 ALA A O 1
ATOM 1631 N N . ALA A 1 203 ? -7.400 19.208 20.793 1.00 82.69 203 ALA A N 1
ATOM 1632 C CA . ALA A 1 203 ? -8.735 19.785 20.929 1.00 82.69 203 ALA A CA 1
ATOM 1633 C C . ALA A 1 203 ? -9.719 19.271 19.862 1.00 82.69 203 ALA A C 1
ATOM 1635 O O . ALA A 1 203 ? -10.925 19.490 19.974 1.00 82.69 203 ALA A O 1
ATOM 1636 N N . SER A 1 204 ? -9.229 18.595 18.816 1.00 76.31 204 SER A N 1
ATOM 1637 C CA . SER A 1 204 ? -10.056 18.038 17.740 1.00 76.31 204 SER A CA 1
ATOM 1638 C C . SER A 1 204 ? -9.415 16.825 17.054 1.00 76.31 204 SER A C 1
ATOM 1640 O O . SER A 1 204 ? -8.209 16.601 17.159 1.00 76.31 204 SER A O 1
ATOM 1642 N N . MET A 1 205 ? -10.222 16.085 16.281 1.00 72.25 205 MET A N 1
ATOM 1643 C CA . MET A 1 205 ? -9.762 15.026 15.367 1.00 72.25 205 MET A CA 1
ATOM 1644 C C . MET A 1 205 ? -8.669 15.518 14.413 1.00 72.25 205 MET A C 1
ATOM 1646 O O . MET A 1 205 ? -7.644 14.865 14.249 1.00 72.25 205 MET A O 1
ATOM 1650 N N . ALA A 1 206 ? -8.896 16.682 13.796 1.00 75.56 206 ALA A N 1
ATOM 1651 C CA . ALA A 1 206 ? -7.987 17.268 12.818 1.00 75.56 206 ALA A CA 1
ATOM 1652 C C . ALA A 1 206 ? -6.652 17.662 13.460 1.00 75.56 206 ALA A C 1
ATOM 1654 O O . ALA A 1 206 ? -5.594 17.489 12.862 1.00 75.56 206 ALA A O 1
ATOM 1655 N N . GLU A 1 207 ? -6.688 18.151 14.700 1.00 82.56 207 GLU A N 1
ATOM 1656 C CA . GLU A 1 207 ? -5.474 18.451 15.451 1.00 82.56 207 GLU A CA 1
ATOM 1657 C C . GLU A 1 207 ? -4.719 17.176 15.840 1.00 82.56 207 GLU A C 1
ATOM 1659 O O . GLU A 1 207 ? -3.510 17.110 15.635 1.00 82.56 207 GLU A O 1
ATOM 1664 N N . ALA A 1 208 ? -5.413 16.145 16.335 1.00 82.62 208 ALA A N 1
ATOM 1665 C CA . ALA A 1 208 ? -4.792 14.858 16.644 1.00 82.62 208 ALA A CA 1
ATOM 1666 C C . ALA A 1 208 ? -4.137 14.253 15.396 1.00 82.62 208 ALA A C 1
ATOM 1668 O O . ALA A 1 208 ? -2.989 13.826 15.447 1.00 82.62 208 ALA A O 1
ATOM 1669 N N . GLN A 1 209 ? -4.840 14.279 14.260 1.00 79.06 209 GLN A N 1
ATOM 1670 C CA . GLN A 1 209 ? -4.316 13.847 12.968 1.00 79.06 209 GLN A CA 1
ATOM 1671 C C . GLN A 1 209 ? -3.047 14.614 12.599 1.00 79.06 209 GLN A C 1
ATOM 1673 O O . GLN A 1 209 ? -2.042 13.996 12.257 1.00 79.06 209 GLN A O 1
ATOM 1678 N N . LYS A 1 210 ? -3.082 15.948 12.683 1.00 81.75 210 LYS A N 1
ATOM 1679 C CA . LYS A 1 210 ? -1.925 16.790 12.388 1.00 81.75 210 LYS A CA 1
ATOM 1680 C C . LYS A 1 210 ? -0.734 16.413 13.269 1.00 81.75 210 LYS A C 1
ATOM 1682 O O . LYS A 1 210 ? 0.344 16.188 12.745 1.00 81.75 210 LYS A O 1
ATOM 1687 N N . GLN A 1 211 ? -0.938 16.275 14.579 1.00 86.50 211 GLN A N 1
ATOM 1688 C CA . GLN A 1 211 ? 0.125 15.900 15.519 1.00 86.50 211 GLN A CA 1
ATOM 1689 C C . GLN A 1 211 ? 0.678 14.482 15.289 1.00 86.50 211 GLN A C 1
ATOM 1691 O O . GLN A 1 211 ? 1.825 14.218 15.634 1.00 86.50 211 GLN A O 1
ATOM 1696 N N . ILE A 1 212 ? -0.1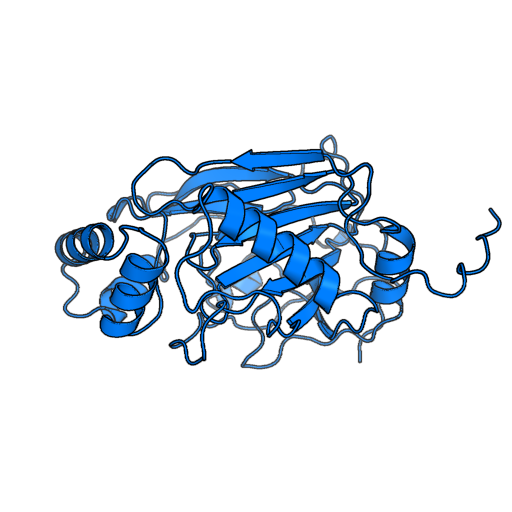25 13.562 14.746 1.00 86.38 212 ILE A N 1
ATOM 1697 C CA . ILE A 1 212 ? 0.313 12.193 14.438 1.00 86.38 212 ILE A CA 1
ATOM 1698 C C . ILE A 1 212 ? 1.100 12.143 13.126 1.00 86.38 212 ILE A C 1
ATOM 1700 O O . ILE A 1 212 ? 2.141 11.496 13.059 1.00 86.38 212 ILE A O 1
ATOM 1704 N N . LEU A 1 213 ? 0.584 12.784 12.074 1.00 81.56 213 LEU A N 1
ATOM 1705 C CA . LEU A 1 213 ? 1.150 12.698 10.726 1.00 81.56 213 LEU A CA 1
ATOM 1706 C C . LEU A 1 213 ? 2.316 13.669 10.514 1.00 81.56 213 LEU A C 1
ATOM 1708 O O . LEU A 1 213 ? 3.245 13.364 9.771 1.00 81.56 213 LEU A O 1
ATOM 1712 N N . GLU A 1 214 ? 2.282 14.836 11.155 1.00 81.75 214 GLU A N 1
ATOM 1713 C CA . GLU A 1 214 ? 3.328 15.845 11.038 1.00 81.75 214 GLU A CA 1
ATOM 1714 C C . GLU A 1 214 ? 4.263 15.769 12.245 1.00 81.75 214 GLU A C 1
ATOM 1716 O O . GLU A 1 214 ? 3.911 16.151 13.360 1.00 81.75 214 GLU A O 1
ATOM 1721 N N . ASN A 1 215 ? 5.500 15.337 12.005 1.00 74.12 215 ASN A N 1
ATOM 1722 C CA . ASN A 1 215 ? 6.576 15.458 12.980 1.00 74.12 215 ASN A CA 1
ATOM 1723 C C . ASN A 1 215 ? 7.755 16.233 12.368 1.00 74.12 215 ASN A C 1
ATOM 1725 O O . ASN A 1 215 ? 8.677 15.621 11.822 1.00 74.12 215 ASN A O 1
ATOM 1729 N N . PRO A 1 216 ? 7.772 17.575 12.480 1.00 70.69 216 PRO A N 1
ATOM 1730 C CA . PRO A 1 216 ? 8.852 18.392 11.927 1.00 70.69 216 PRO A CA 1
ATOM 1731 C C . PRO A 1 216 ? 10.206 18.148 12.613 1.00 70.69 216 PRO A C 1
ATOM 1733 O O . PRO A 1 216 ? 11.234 18.562 12.087 1.00 70.69 216 PRO A O 1
ATOM 1736 N N . ALA A 1 217 ? 10.223 17.484 13.775 1.00 75.69 217 ALA A N 1
ATOM 1737 C CA . ALA A 1 217 ? 11.443 17.121 14.488 1.00 75.69 217 ALA A CA 1
ATOM 1738 C C . ALA A 1 217 ? 11.986 15.732 14.099 1.00 75.69 217 ALA A C 1
ATOM 1740 O O . ALA A 1 217 ? 13.029 15.331 14.618 1.00 75.69 217 ALA A O 1
ATOM 1741 N N . SER A 1 218 ? 11.304 14.978 13.224 1.00 81.19 218 SER A N 1
ATOM 1742 C CA . SER A 1 218 ? 11.815 13.683 12.763 1.00 81.19 218 SER A CA 1
ATOM 1743 C C . SER A 1 218 ? 13.081 13.878 11.933 1.00 81.19 218 SER A C 1
ATOM 1745 O O . SER A 1 218 ? 13.090 14.574 10.917 1.00 81.19 218 SER A O 1
ATOM 1747 N N . THR A 1 219 ? 14.160 13.219 12.346 1.00 83.00 219 THR A N 1
ATOM 1748 C CA . THR A 1 219 ? 15.410 13.133 11.580 1.00 83.00 219 THR A CA 1
ATOM 1749 C C . THR A 1 219 ? 15.487 11.866 10.734 1.00 83.00 219 THR A C 1
ATOM 1751 O O . THR A 1 219 ? 16.455 11.691 9.992 1.00 83.00 219 THR A O 1
ATOM 1754 N N . ARG A 1 220 ? 14.467 11.000 10.819 1.00 89.56 220 ARG A N 1
ATOM 1755 C CA . ARG A 1 220 ? 14.406 9.713 10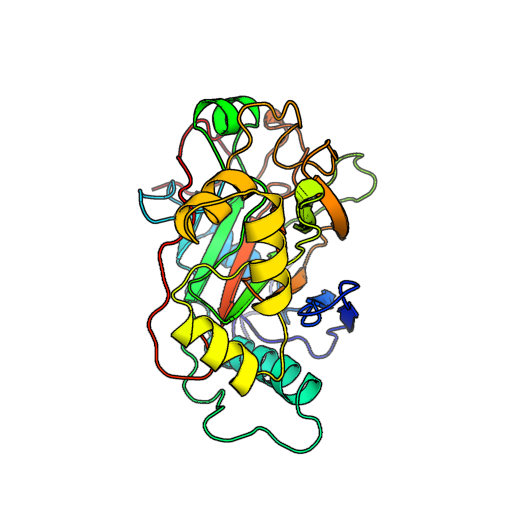.130 1.00 89.56 220 ARG A CA 1
ATOM 1756 C C . ARG A 1 220 ? 14.567 9.895 8.624 1.00 89.56 220 ARG A C 1
ATOM 1758 O O . ARG A 1 220 ? 14.021 10.841 8.037 1.00 89.56 220 ARG A O 1
ATOM 1765 N N . ARG A 1 221 ? 15.287 8.978 7.985 1.00 90.88 221 ARG A N 1
ATOM 1766 C CA . ARG A 1 221 ? 15.288 8.860 6.530 1.00 90.88 221 ARG A CA 1
ATOM 1767 C C . ARG A 1 221 ? 13.914 8.372 6.048 1.00 90.88 221 ARG A C 1
ATOM 1769 O O . ARG A 1 221 ? 13.475 7.286 6.419 1.00 90.88 221 ARG A O 1
ATOM 1776 N N . LEU A 1 222 ? 13.232 9.161 5.224 1.00 90.69 222 LEU A N 1
ATOM 1777 C CA . LEU A 1 222 ? 11.989 8.786 4.552 1.00 90.69 222 LEU A CA 1
ATOM 1778 C C . LEU A 1 222 ? 12.236 7.610 3.598 1.00 90.69 222 LEU A C 1
ATOM 1780 O O . LEU A 1 222 ? 13.362 7.375 3.153 1.00 90.69 222 LEU A O 1
ATOM 1784 N N . PHE A 1 223 ? 11.170 6.871 3.299 1.00 92.56 223 PHE A N 1
ATOM 1785 C CA . PHE A 1 223 ? 11.185 5.691 2.432 1.00 92.56 223 PHE A CA 1
ATOM 1786 C C . PHE A 1 223 ? 12.114 4.565 2.918 1.00 92.56 223 PHE A C 1
ATOM 1788 O O . PHE A 1 223 ? 12.586 3.746 2.128 1.00 92.56 223 PHE A O 1
ATOM 1795 N N . SER A 1 224 ? 12.388 4.521 4.224 1.00 94.31 224 SER A N 1
ATOM 1796 C CA . SER A 1 224 ? 13.265 3.543 4.871 1.00 94.31 224 SER A CA 1
ATOM 1797 C C . SER A 1 224 ? 12.569 2.828 6.033 1.00 94.31 224 SER A C 1
ATOM 1799 O O . SER A 1 224 ? 11.497 3.242 6.481 1.00 94.31 224 SER A O 1
ATOM 1801 N N . LEU A 1 225 ? 13.210 1.771 6.537 1.00 95.25 225 LEU A N 1
ATOM 1802 C CA . LEU A 1 225 ? 12.786 1.028 7.727 1.00 95.25 225 LEU A CA 1
ATOM 1803 C C . LEU A 1 225 ? 13.274 1.640 9.046 1.00 95.25 225 LEU A C 1
ATOM 1805 O O . LEU A 1 225 ? 13.064 1.040 10.097 1.00 95.25 225 LEU A O 1
ATOM 1809 N N . GLU A 1 226 ? 13.940 2.797 9.011 1.00 94.81 226 GLU A N 1
ATOM 1810 C CA . GLU A 1 226 ? 14.423 3.441 10.231 1.00 94.81 226 GLU A CA 1
ATOM 1811 C C . GLU A 1 226 ? 13.260 3.715 11.196 1.00 94.81 226 GLU A C 1
ATOM 1813 O O . GLU A 1 226 ? 12.173 4.124 10.799 1.00 94.81 226 GLU A O 1
ATOM 1818 N N . GLU A 1 227 ? 13.477 3.490 12.485 1.00 94.19 227 GLU A N 1
ATOM 1819 C CA . GLU A 1 227 ? 12.519 3.837 13.532 1.00 94.19 227 GLU A CA 1
ATOM 1820 C C . GLU A 1 227 ? 12.970 5.114 14.248 1.00 94.19 227 GLU A C 1
ATOM 1822 O O . GLU A 1 227 ? 14.160 5.425 14.301 1.00 94.19 227 GLU A O 1
ATOM 1827 N N . ASP A 1 228 ? 12.038 5.846 14.855 1.00 92.62 228 ASP A N 1
ATOM 1828 C CA . ASP A 1 228 ? 12.345 7.038 15.652 1.00 92.62 228 ASP A CA 1
ATOM 1829 C C . ASP A 1 228 ? 11.407 7.156 16.862 1.00 92.62 228 ASP A C 1
ATOM 1831 O O . ASP A 1 228 ? 10.592 6.280 17.131 1.00 92.62 228 ASP A O 1
ATOM 1835 N N . ASN A 1 229 ? 11.495 8.232 17.644 1.00 90.62 229 ASN A N 1
ATOM 1836 C CA . ASN A 1 229 ? 10.635 8.402 18.824 1.00 90.62 229 ASN A CA 1
ATOM 1837 C C . ASN A 1 229 ? 9.126 8.492 18.505 1.00 90.62 229 ASN A C 1
ATOM 1839 O O . ASN A 1 229 ? 8.321 8.350 19.424 1.00 90.62 229 ASN A O 1
ATOM 1843 N N . HIS A 1 230 ? 8.735 8.696 17.244 1.00 91.25 230 HIS A N 1
ATOM 1844 C CA . HIS A 1 230 ? 7.341 8.747 16.802 1.00 91.25 230 HIS A CA 1
ATOM 1845 C C . HIS A 1 230 ? 6.866 7.436 16.181 1.00 91.25 230 HIS A C 1
ATOM 1847 O O . HIS A 1 230 ? 5.720 7.057 16.404 1.00 91.25 230 HIS A O 1
ATOM 1853 N N . TRP A 1 231 ? 7.724 6.712 15.466 1.00 93.44 231 TRP A N 1
ATOM 1854 C CA . TRP A 1 231 ? 7.325 5.548 14.681 1.00 93.44 231 TRP A CA 1
ATOM 1855 C C . TRP A 1 231 ? 8.129 4.303 15.041 1.00 93.44 231 TRP A C 1
ATOM 1857 O O . TRP A 1 231 ? 9.358 4.309 15.040 1.00 93.44 231 TRP A O 1
ATOM 1867 N N . SER A 1 232 ? 7.412 3.216 15.336 1.00 93.88 232 SER A N 1
ATOM 1868 C CA . SER A 1 232 ? 7.968 1.862 15.424 1.00 93.88 232 SER A CA 1
ATOM 1869 C C . SER A 1 232 ? 7.501 0.997 14.267 1.00 93.88 232 SER A C 1
ATOM 1871 O O . SER A 1 232 ? 6.310 1.019 13.939 1.00 93.88 232 SER A O 1
ATOM 1873 N N . LEU A 1 233 ? 8.409 0.206 13.701 1.00 94.50 233 LEU A N 1
ATOM 1874 C CA . LEU A 1 233 ? 8.097 -0.755 12.652 1.00 94.50 233 LEU A CA 1
ATOM 1875 C C . LEU A 1 233 ? 7.289 -1.913 13.254 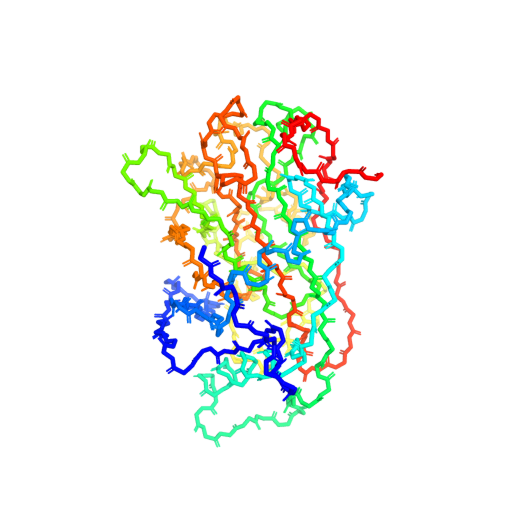1.00 94.50 233 LEU A C 1
ATOM 1877 O O . LEU A 1 233 ? 7.711 -2.547 14.216 1.00 94.50 233 LEU A O 1
ATOM 1881 N N . LEU A 1 234 ? 6.113 -2.189 12.693 1.00 92.56 234 LEU A N 1
ATOM 1882 C CA . LEU A 1 234 ? 5.308 -3.361 13.053 1.00 92.56 234 LEU A CA 1
ATOM 1883 C C . LEU A 1 234 ? 5.619 -4.536 12.142 1.00 92.56 234 LEU A C 1
ATOM 1885 O O . LEU A 1 234 ? 5.754 -5.673 12.588 1.00 92.56 234 LEU A O 1
ATOM 1889 N N . LYS A 1 235 ? 5.672 -4.260 10.840 1.00 93.25 235 LYS A N 1
ATOM 1890 C CA . LYS A 1 235 ? 5.908 -5.279 9.832 1.00 93.25 235 LYS A CA 1
ATOM 1891 C C . LYS A 1 235 ? 6.481 -4.658 8.578 1.00 93.25 235 LYS A C 1
ATOM 1893 O O . LYS A 1 235 ? 6.054 -3.594 8.149 1.00 93.25 235 LYS A O 1
ATOM 1898 N N . PHE A 1 236 ? 7.398 -5.381 7.960 1.00 95.25 236 PHE A N 1
ATOM 1899 C CA . PHE A 1 236 ? 7.868 -5.101 6.618 1.00 95.25 236 PHE A CA 1
ATOM 1900 C C . PHE A 1 236 ? 7.510 -6.278 5.717 1.00 95.25 236 PHE A C 1
ATOM 1902 O O . PHE A 1 236 ? 7.724 -7.438 6.084 1.00 95.25 236 PHE A O 1
ATOM 1909 N N . VAL A 1 237 ? 6.930 -5.976 4.559 1.00 95.12 237 VAL A N 1
ATOM 1910 C CA . VAL A 1 237 ? 6.739 -6.944 3.484 1.00 95.12 237 VAL A CA 1
ATOM 1911 C C . VAL A 1 237 ? 7.742 -6.609 2.385 1.00 95.12 237 VAL A C 1
ATOM 1913 O O . VAL A 1 237 ? 7.546 -5.607 1.689 1.00 95.12 237 VAL A O 1
ATOM 1916 N N . PRO A 1 238 ? 8.813 -7.409 2.226 1.00 95.00 238 PRO A N 1
ATOM 1917 C CA . PRO A 1 238 ? 9.793 -7.162 1.184 1.00 95.00 238 PRO A CA 1
ATOM 1918 C C . PRO A 1 238 ? 9.155 -7.365 -0.187 1.00 95.00 238 PRO A C 1
ATOM 1920 O O . PRO A 1 238 ? 8.311 -8.248 -0.390 1.00 95.00 238 PRO A O 1
ATOM 1923 N N . ALA A 1 239 ? 9.554 -6.529 -1.135 1.00 94.94 239 ALA A N 1
ATOM 1924 C CA . ALA A 1 239 ? 9.109 -6.611 -2.506 1.00 94.94 239 ALA A CA 1
ATOM 1925 C C . ALA A 1 239 ? 9.657 -7.873 -3.163 1.00 94.94 239 ALA A C 1
ATOM 1927 O O . ALA A 1 239 ? 10.814 -8.239 -3.005 1.00 94.94 239 ALA A O 1
ATOM 1928 N N . ARG A 1 240 ? 8.823 -8.517 -3.964 1.00 93.75 240 ARG A N 1
ATOM 1929 C CA . ARG A 1 240 ? 9.216 -9.640 -4.808 1.00 93.75 240 ARG A CA 1
ATOM 1930 C C . ARG A 1 240 ? 8.422 -9.537 -6.093 1.00 93.75 240 ARG A C 1
ATOM 1932 O O . ARG A 1 240 ? 7.246 -9.190 -6.043 1.00 93.75 240 ARG A O 1
ATOM 1939 N N . PHE A 1 241 ? 9.038 -9.836 -7.232 1.00 95.38 241 PHE A N 1
ATOM 1940 C CA . PHE A 1 241 ? 8.305 -9.845 -8.494 1.00 95.38 241 PHE A CA 1
ATOM 1941 C C . PHE A 1 241 ? 7.070 -10.755 -8.390 1.00 95.38 241 PHE A C 1
ATOM 1943 O O . PHE A 1 241 ? 7.181 -11.897 -7.942 1.00 95.38 241 PHE A O 1
ATOM 1950 N N . ASN A 1 242 ? 5.906 -10.235 -8.785 1.00 97.06 242 ASN A N 1
ATOM 1951 C CA . ASN A 1 242 ? 4.601 -10.891 -8.676 1.00 97.06 242 ASN A CA 1
ATOM 1952 C C . ASN A 1 242 ? 4.143 -11.210 -7.236 1.00 97.06 242 ASN A C 1
ATOM 1954 O O . ASN A 1 242 ? 3.343 -12.122 -7.020 1.00 97.06 242 ASN A O 1
ATOM 1958 N N . ARG A 1 243 ? 4.636 -10.465 -6.241 1.00 97.81 243 ARG A N 1
ATOM 1959 C CA . ARG A 1 243 ? 4.028 -10.413 -4.907 1.00 97.81 243 ARG A CA 1
ATOM 1960 C C . ARG A 1 243 ? 3.019 -9.276 -4.845 1.00 97.81 243 ARG A C 1
ATOM 1962 O O . ARG A 1 243 ? 3.308 -8.154 -5.258 1.00 97.81 243 ARG A O 1
ATOM 1969 N N . MET A 1 244 ? 1.861 -9.578 -4.283 1.00 98.25 244 MET A N 1
ATOM 1970 C CA . MET A 1 244 ? 0.789 -8.640 -3.996 1.00 98.25 244 MET A CA 1
ATOM 1971 C C . MET A 1 244 ? 0.627 -8.491 -2.486 1.00 98.25 244 MET A C 1
ATOM 1973 O O . MET A 1 244 ? 0.663 -9.475 -1.748 1.00 98.25 244 MET A O 1
ATOM 1977 N N . VAL A 1 245 ? 0.452 -7.256 -2.032 1.00 97.56 245 VAL A N 1
ATOM 1978 C CA . VAL A 1 245 ? 0.171 -6.909 -0.639 1.00 97.56 245 VAL A CA 1
ATOM 1979 C C . VAL A 1 245 ? -1.145 -6.152 -0.623 1.00 97.56 245 VAL A C 1
ATOM 1981 O O . VAL A 1 245 ? -1.235 -5.086 -1.224 1.00 97.56 245 VAL A O 1
ATOM 1984 N N . ALA A 1 246 ? -2.161 -6.702 0.032 1.00 96.31 246 ALA A N 1
ATOM 1985 C CA . ALA A 1 246 ? -3.460 -6.071 0.195 1.00 96.31 246 ALA A CA 1
ATOM 1986 C C . ALA A 1 246 ? -3.711 -5.792 1.676 1.00 96.31 246 ALA A C 1
ATOM 1988 O O . ALA A 1 246 ? -3.554 -6.677 2.519 1.00 96.31 246 ALA A O 1
ATOM 1989 N N . TYR A 1 247 ? -4.073 -4.559 2.004 1.00 93.44 247 TYR A N 1
ATOM 1990 C CA . TYR A 1 247 ? -4.235 -4.127 3.383 1.00 93.44 247 TYR A CA 1
ATOM 1991 C C . TYR A 1 247 ? -5.336 -3.069 3.522 1.00 93.44 247 TYR A C 1
ATOM 1993 O O . TYR A 1 247 ? -5.592 -2.305 2.589 1.00 93.44 247 TYR A O 1
ATOM 2001 N N . PRO A 1 248 ? -5.996 -3.008 4.688 1.00 89.56 248 PRO A N 1
ATOM 2002 C CA . PRO A 1 248 ? -6.931 -1.942 5.012 1.00 89.56 248 PRO A CA 1
ATOM 2003 C C . PRO A 1 248 ? -6.253 -0.583 4.954 1.00 89.56 248 PRO A C 1
ATOM 2005 O O . PRO A 1 248 ? -5.212 -0.365 5.574 1.00 89.56 248 PRO A O 1
ATOM 2008 N N . THR A 1 249 ? -6.877 0.347 4.249 1.00 88.12 249 THR A N 1
ATOM 2009 C CA . THR A 1 249 ? -6.278 1.647 3.931 1.00 88.12 249 THR A CA 1
ATOM 2010 C C . THR A 1 249 ? -5.982 2.492 5.172 1.00 88.12 249 THR A C 1
ATOM 2012 O O . THR A 1 249 ? -5.031 3.268 5.195 1.00 88.12 249 THR A O 1
ATOM 2015 N N . TRP A 1 250 ? -6.743 2.283 6.247 1.00 85.25 250 TRP A N 1
ATOM 2016 C CA . TRP A 1 250 ? -6.570 2.944 7.539 1.00 85.25 250 TRP A CA 1
ATOM 2017 C C . TRP A 1 250 ? -5.403 2.405 8.375 1.00 85.25 250 TRP A C 1
ATOM 2019 O O . TRP A 1 250 ? -5.257 2.817 9.521 1.00 85.25 250 TRP A O 1
ATOM 2029 N N . GLN A 1 251 ? -4.591 1.467 7.887 1.00 89.75 251 GLN A N 1
ATOM 2030 C CA . GLN A 1 251 ? -3.364 1.046 8.573 1.00 89.75 251 GLN A CA 1
ATOM 2031 C C . GLN A 1 251 ? -2.231 2.019 8.284 1.00 89.75 251 GLN A C 1
ATOM 2033 O O . GLN A 1 251 ? -2.034 2.393 7.131 1.00 89.75 251 GLN A O 1
ATOM 2038 N N . PHE A 1 252 ? -1.461 2.408 9.306 1.00 91.75 252 PHE A N 1
ATOM 2039 C CA . PHE A 1 252 ? -0.276 3.228 9.069 1.00 91.75 252 PHE A CA 1
ATOM 2040 C C . PHE A 1 252 ? 0.728 2.445 8.243 1.00 91.75 252 PHE A C 1
ATOM 2042 O O . PHE A 1 252 ? 1.228 1.405 8.681 1.00 91.75 252 PHE A O 1
ATOM 2049 N N . HIS A 1 253 ? 1.045 2.970 7.072 1.00 93.75 253 HIS A N 1
ATOM 2050 C CA . HIS A 1 253 ? 1.949 2.339 6.137 1.00 93.75 253 HIS A CA 1
ATOM 2051 C C . HIS A 1 253 ? 2.847 3.368 5.456 1.00 93.75 253 HIS A C 1
ATOM 2053 O O . HIS A 1 253 ? 2.639 4.578 5.557 1.00 93.75 253 HIS A O 1
ATOM 2059 N N . SER A 1 254 ? 3.894 2.871 4.807 1.00 94.44 254 SER A N 1
ATOM 2060 C CA . SER A 1 254 ? 4.750 3.670 3.942 1.00 94.44 254 SER A CA 1
ATOM 2061 C C . SER A 1 254 ? 5.358 2.821 2.831 1.00 94.44 254 SER A C 1
ATOM 2063 O O . SER A 1 254 ? 5.474 1.591 2.925 1.00 94.44 254 SER A O 1
ATOM 2065 N N . ILE A 1 255 ? 5.778 3.500 1.767 1.00 94.06 255 ILE A N 1
ATOM 2066 C CA . ILE A 1 255 ? 6.625 2.903 0.738 1.00 94.06 255 ILE A CA 1
ATOM 2067 C C . ILE A 1 255 ? 8.043 2.812 1.294 1.00 94.06 255 ILE A C 1
ATOM 2069 O O . ILE A 1 255 ? 8.526 3.747 1.923 1.00 94.06 255 ILE A O 1
ATOM 2073 N N . VAL A 1 256 ? 8.715 1.691 1.041 1.00 94.50 256 VAL A N 1
ATOM 2074 C CA . VAL A 1 256 ? 10.140 1.532 1.331 1.00 94.50 256 VAL A CA 1
ATOM 2075 C C . VAL A 1 256 ? 10.867 1.300 0.019 1.00 94.50 256 VAL A C 1
ATOM 2077 O O . VAL A 1 256 ? 10.504 0.392 -0.737 1.00 94.50 256 VAL A O 1
ATOM 2080 N N . ASP A 1 257 ? 11.863 2.133 -0.253 1.00 92.31 257 ASP A N 1
ATOM 2081 C CA . ASP A 1 257 ? 12.844 1.936 -1.314 1.00 92.31 257 ASP A CA 1
ATOM 2082 C C . ASP A 1 257 ? 14.108 2.740 -0.978 1.00 92.31 257 ASP A C 1
ATOM 2084 O O . ASP A 1 257 ? 14.181 3.947 -1.204 1.00 92.31 257 ASP A O 1
ATOM 2088 N N . THR A 1 258 ? 15.109 2.070 -0.405 1.00 89.62 258 THR A N 1
ATOM 2089 C CA . THR A 1 258 ? 16.385 2.706 -0.036 1.00 89.62 258 THR A CA 1
ATOM 2090 C C . THR A 1 258 ? 17.435 2.639 -1.143 1.00 89.62 258 THR A C 1
ATOM 2092 O O . THR A 1 258 ? 18.588 3.030 -0.917 1.00 89.62 258 THR A O 1
ATOM 2095 N N . SER A 1 259 ? 17.050 2.167 -2.336 1.00 84.69 259 SER A N 1
ATOM 2096 C CA . SER A 1 259 ? 17.965 2.055 -3.467 1.00 84.69 259 SER A CA 1
ATOM 2097 C C . SER A 1 259 ? 18.480 3.431 -3.921 1.00 84.69 259 SER A C 1
ATOM 2099 O O . SER A 1 259 ? 17.755 4.429 -3.878 1.00 84.69 259 SER A O 1
ATOM 2101 N N . PRO A 1 260 ? 19.756 3.524 -4.332 1.00 76.44 260 PRO A N 1
ATOM 2102 C CA . PRO A 1 260 ? 20.315 4.769 -4.828 1.00 76.44 260 PRO A CA 1
ATOM 2103 C C . PRO A 1 260 ? 19.689 5.132 -6.174 1.00 76.44 260 PRO A C 1
ATOM 2105 O O . PRO A 1 260 ? 19.613 4.317 -7.093 1.00 76.44 260 PRO A O 1
ATOM 2108 N N . ILE A 1 261 ? 19.302 6.398 -6.301 1.00 68.81 261 ILE A N 1
ATOM 2109 C CA . ILE A 1 261 ? 18.600 6.941 -7.467 1.00 68.81 261 ILE A CA 1
ATOM 2110 C C . ILE A 1 261 ? 19.358 6.706 -8.783 1.00 68.81 261 ILE A C 1
ATOM 2112 O O . ILE A 1 261 ? 18.742 6.399 -9.801 1.00 68.81 261 ILE A O 1
ATOM 2116 N N . GLN A 1 262 ? 20.692 6.811 -8.781 1.00 61.81 262 GLN A N 1
ATOM 2117 C CA . GLN A 1 262 ? 21.494 6.653 -10.001 1.00 61.81 262 GLN A CA 1
ATOM 2118 C C . GLN A 1 262 ? 21.534 5.211 -10.538 1.00 61.81 262 GLN A C 1
ATOM 2120 O O . GLN A 1 262 ? 22.093 4.977 -11.604 1.00 61.81 262 GLN A O 1
ATOM 2125 N N . ALA A 1 263 ? 20.965 4.239 -9.819 1.00 62.44 263 ALA A N 1
ATOM 2126 C CA . ALA A 1 263 ? 20.933 2.843 -10.243 1.00 62.44 263 ALA A CA 1
ATOM 2127 C C . ALA A 1 263 ? 19.639 2.456 -10.983 1.00 62.44 263 ALA A C 1
ATOM 2129 O O . ALA A 1 263 ? 19.501 1.294 -11.365 1.00 62.44 263 ALA A O 1
ATOM 2130 N N . LEU A 1 264 ? 18.679 3.372 -11.159 1.00 73.62 264 LEU A N 1
ATOM 2131 C CA . LEU A 1 264 ? 17.353 3.036 -11.679 1.00 73.62 264 LEU A CA 1
ATOM 2132 C C . LEU A 1 264 ? 17.334 2.821 -13.203 1.00 73.62 264 LEU A C 1
ATOM 2134 O O . LEU A 1 264 ? 17.863 3.596 -13.989 1.00 73.62 264 LEU A O 1
ATOM 2138 N N . SER A 1 265 ? 16.647 1.762 -13.615 1.00 80.69 265 SER A N 1
ATOM 2139 C CA . SER A 1 265 ? 16.347 1.358 -14.989 1.00 80.69 265 SER A CA 1
ATOM 2140 C C . SER A 1 265 ? 14.929 0.786 -15.029 1.00 80.69 265 SER A C 1
ATOM 2142 O O . SER A 1 265 ? 14.388 0.393 -13.995 1.00 80.69 265 SER A O 1
ATOM 2144 N N . THR A 1 266 ? 14.334 0.611 -16.206 1.00 83.38 266 THR A N 1
ATOM 2145 C CA . THR A 1 266 ? 13.045 -0.109 -16.341 1.00 83.38 266 THR A CA 1
ATOM 2146 C C . THR A 1 266 ? 13.082 -1.544 -15.789 1.00 83.38 266 THR A C 1
ATOM 2148 O O . THR A 1 266 ? 12.042 -2.151 -15.496 1.00 83.38 266 THR A O 1
ATOM 2151 N N . ARG A 1 267 ? 14.281 -2.113 -15.595 1.00 79.94 267 ARG A N 1
ATOM 2152 C CA . ARG A 1 267 ? 14.433 -3.435 -14.990 1.00 79.94 267 ARG A CA 1
ATOM 2153 C C . ARG A 1 267 ? 14.228 -3.425 -13.472 1.00 79.94 267 ARG A C 1
ATOM 2155 O O . ARG A 1 267 ? 13.573 -4.324 -12.944 1.00 79.94 267 ARG A O 1
ATOM 2162 N N . ASN A 1 268 ? 14.815 -2.450 -12.787 1.00 82.88 268 ASN A N 1
ATOM 2163 C CA . ASN A 1 268 ? 14.938 -2.438 -11.330 1.00 82.88 268 ASN A CA 1
ATOM 2164 C C . ASN A 1 268 ? 14.246 -1.245 -10.662 1.00 82.88 268 ASN A C 1
ATOM 2166 O O . ASN A 1 268 ? 14.198 -1.219 -9.439 1.00 82.88 268 ASN A O 1
ATOM 2170 N N . ALA A 1 269 ? 13.685 -0.285 -11.395 1.00 90.12 269 ALA A N 1
ATOM 2171 C CA . ALA A 1 269 ? 12.815 0.731 -10.817 1.00 90.12 269 ALA A CA 1
ATOM 2172 C C . ALA A 1 269 ? 11.618 0.064 -10.140 1.00 90.12 269 ALA A C 1
ATOM 2174 O O . ALA A 1 269 ? 11.082 -0.913 -10.664 1.00 90.12 269 ALA A O 1
ATOM 2175 N N . ARG A 1 270 ? 11.220 0.561 -8.961 1.00 93.44 270 ARG A N 1
ATOM 2176 C CA . ARG A 1 270 ? 10.096 0.004 -8.196 1.00 93.44 270 ARG A CA 1
ATOM 2177 C C . ARG A 1 270 ? 8.805 0.359 -8.918 1.00 93.44 270 ARG A C 1
ATOM 2179 O O . ARG A 1 270 ? 8.177 1.375 -8.630 1.00 93.44 270 ARG A O 1
ATOM 2186 N N . LEU A 1 271 ? 8.472 -0.483 -9.889 1.00 95.88 271 LEU A N 1
ATOM 2187 C CA . LEU A 1 271 ? 7.236 -0.466 -10.646 1.00 95.88 271 LEU A CA 1
ATOM 2188 C C . LEU A 1 271 ? 6.192 -1.299 -9.907 1.00 95.88 271 LEU A C 1
ATOM 2190 O O . LEU A 1 271 ? 6.411 -2.480 -9.630 1.00 95.88 271 LEU A O 1
ATOM 2194 N N . THR A 1 272 ? 5.041 -0.708 -9.632 1.00 97.25 272 THR A N 1
ATOM 2195 C CA . THR A 1 272 ? 3.908 -1.402 -9.033 1.00 97.25 272 THR A CA 1
ATOM 2196 C C . THR A 1 272 ? 2.650 -1.227 -9.861 1.00 97.25 272 THR A C 1
ATOM 2198 O O . THR A 1 272 ? 2.479 -0.239 -10.573 1.00 97.25 272 THR A O 1
ATOM 2201 N N . TYR A 1 273 ? 1.770 -2.212 -9.759 1.00 97.56 273 TYR A N 1
ATOM 2202 C CA . TYR A 1 273 ? 0.379 -2.107 -10.159 1.00 97.56 273 TYR A CA 1
ATOM 2203 C C . TYR A 1 273 ? -0.456 -2.032 -8.887 1.00 97.56 273 TYR A C 1
ATOM 2205 O O . TYR A 1 273 ? -0.492 -2.980 -8.097 1.00 97.56 273 TYR A O 1
ATOM 2213 N N . ASN A 1 274 ? -1.036 -0.860 -8.661 1.00 95.38 274 ASN A N 1
ATOM 2214 C CA . ASN A 1 274 ? -1.800 -0.546 -7.471 1.00 95.38 274 ASN A CA 1
ATOM 2215 C C . ASN A 1 274 ? -3.282 -0.590 -7.812 1.00 95.38 274 ASN A C 1
ATOM 2217 O O . ASN A 1 274 ? -3.692 0.022 -8.797 1.00 95.38 274 ASN A O 1
ATOM 2221 N N . THR A 1 275 ? -4.078 -1.246 -6.979 1.00 93.81 275 THR A N 1
ATOM 2222 C CA . THR A 1 275 ? -5.534 -1.298 -7.116 1.00 93.81 275 THR A CA 1
ATOM 2223 C C . THR A 1 275 ? -6.178 -0.944 -5.787 1.00 93.81 275 THR A C 1
ATOM 2225 O O . THR A 1 275 ? -5.730 -1.384 -4.733 1.00 93.81 275 THR A O 1
ATOM 2228 N N . PHE A 1 276 ? -7.249 -0.166 -5.831 1.00 91.62 276 PHE A N 1
ATOM 2229 C CA . PHE A 1 276 ? -7.996 0.235 -4.649 1.00 91.62 276 PHE A CA 1
ATOM 2230 C C . PHE A 1 276 ? -9.391 -0.372 -4.695 1.00 91.62 276 PHE A C 1
ATOM 2232 O O . PHE A 1 276 ? -10.141 -0.165 -5.650 1.00 91.62 276 PHE A O 1
ATOM 2239 N N . ILE A 1 277 ? -9.730 -1.148 -3.668 1.00 91.56 277 ILE A N 1
ATOM 2240 C CA . ILE A 1 277 ? -11.033 -1.796 -3.544 1.00 91.56 277 ILE A CA 1
ATOM 2241 C C . ILE A 1 277 ? -11.934 -0.847 -2.759 1.00 91.56 277 ILE A C 1
ATOM 2243 O O . ILE A 1 277 ? -11.643 -0.591 -1.587 1.00 91.56 277 ILE A O 1
ATOM 2247 N N . PRO A 1 278 ? -13.007 -0.298 -3.354 1.00 88.50 278 PRO A N 1
ATOM 2248 C CA . PRO A 1 278 ? -13.906 0.588 -2.631 1.00 88.50 278 PRO A CA 1
ATOM 2249 C C . PRO A 1 278 ? -14.599 -0.158 -1.488 1.00 88.50 278 PRO A C 1
ATOM 2251 O O . PRO A 1 278 ? -14.618 -1.390 -1.435 1.00 88.50 278 PRO A O 1
ATOM 2254 N N . TYR A 1 279 ? -15.189 0.601 -0.566 1.00 83.94 279 TYR A N 1
ATOM 2255 C CA . TYR A 1 279 ? -16.046 -0.005 0.441 1.00 83.94 279 TYR A CA 1
ATOM 2256 C C . TYR A 1 279 ? -17.183 -0.762 -0.251 1.00 83.94 279 TYR A C 1
ATOM 2258 O O . TYR A 1 279 ? -17.779 -0.234 -1.190 1.00 83.94 279 TYR A O 1
ATOM 2266 N N . PRO A 1 280 ? -17.530 -1.970 0.217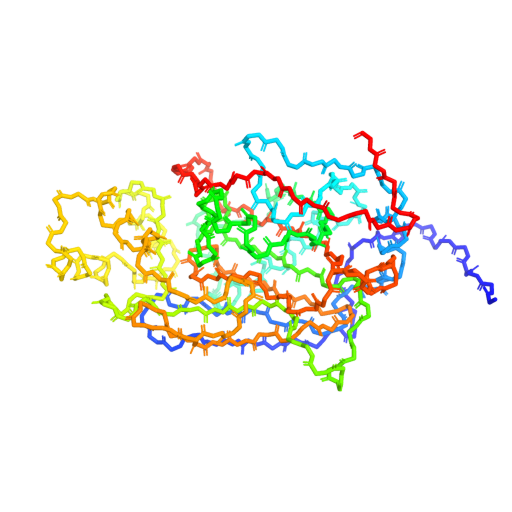 1.00 83.50 280 PRO A N 1
ATOM 2267 C CA . PRO A 1 280 ? -18.672 -2.733 -0.281 1.00 83.50 280 PRO A CA 1
ATOM 2268 C C . PRO A 1 280 ? -20.016 -2.129 0.197 1.00 83.50 280 PRO A C 1
ATOM 2270 O O . PRO A 1 280 ? -20.956 -2.868 0.485 1.00 83.50 280 PRO A O 1
ATOM 2273 N N . VAL A 1 281 ? -20.085 -0.791 0.324 1.00 73.50 281 VAL A N 1
ATOM 2274 C CA . VAL A 1 281 ? -21.242 0.058 0.667 1.00 73.50 281 VAL A CA 1
ATOM 2275 C C . VAL A 1 281 ? -21.134 1.440 -0.040 1.00 73.50 281 VAL A C 1
ATOM 2277 O O . VAL A 1 281 ? -20.019 1.854 -0.364 1.00 73.50 281 VAL A O 1
ATOM 2280 N N . PRO A 1 282 ? -22.242 2.181 -0.288 1.00 52.19 282 PRO A N 1
ATOM 2281 C CA . PRO A 1 282 ? -22.235 3.467 -1.022 1.00 52.19 282 PRO A CA 1
ATOM 2282 C C . PRO A 1 282 ? -21.468 4.626 -0.333 1.00 52.19 282 PRO A C 1
ATOM 2284 O O . PRO A 1 282 ? -21.332 4.645 0.886 1.00 52.19 282 PRO A O 1
ATOM 2287 N N . ALA A 1 283 ? -20.973 5.596 -1.122 1.00 62.94 283 ALA A N 1
ATOM 2288 C CA . ALA A 1 283 ? -19.702 6.309 -0.888 1.00 62.94 283 ALA A CA 1
ATOM 2289 C C . ALA A 1 283 ? -19.709 7.695 -0.189 1.00 62.94 283 ALA A C 1
ATOM 2291 O O . ALA A 1 283 ? -20.683 8.443 -0.249 1.00 62.94 283 ALA A O 1
ATOM 2292 N N . GLY A 1 284 ? -18.516 8.064 0.324 1.00 56.31 284 GLY A N 1
ATOM 2293 C CA . GLY A 1 284 ? -18.030 9.436 0.568 1.00 56.31 284 GLY A CA 1
ATOM 2294 C C . GLY A 1 284 ? -17.103 9.540 1.787 1.00 56.31 284 GLY A C 1
ATOM 2295 O O . GLY A 1 284 ? -17.608 9.567 2.899 1.00 56.31 284 GLY A O 1
ATOM 2296 N N . LEU A 1 285 ? -15.774 9.587 1.618 1.00 51.31 285 LEU A N 1
ATOM 2297 C CA . LEU A 1 285 ? -14.800 9.594 2.729 1.00 51.31 285 LEU A CA 1
ATOM 2298 C C . LEU A 1 285 ? -13.939 10.857 2.741 1.00 51.31 285 LEU A C 1
ATOM 2300 O O . LEU A 1 285 ? -13.714 11.468 1.699 1.00 51.31 285 LEU A O 1
ATOM 2304 N N . GLY A 1 286 ? -13.514 11.235 3.949 1.00 53.06 286 GLY A N 1
ATOM 2305 C CA . GLY A 1 286 ? -12.941 12.530 4.307 1.00 53.06 286 GLY A CA 1
ATOM 2306 C C . GLY A 1 286 ? -11.621 12.920 3.620 1.00 53.06 286 GLY A C 1
ATOM 2307 O O . GLY A 1 286 ? -11.166 12.282 2.669 1.00 53.06 286 GLY A O 1
ATOM 2308 N N . PRO A 1 287 ? -10.998 14.022 4.079 1.00 49.94 287 PRO A N 1
ATOM 2309 C CA . PRO A 1 287 ? -9.814 14.582 3.438 1.00 49.94 287 PRO A CA 1
ATOM 2310 C C . PRO A 1 287 ? -8.648 13.583 3.431 1.00 49.94 287 PRO A C 1
ATOM 2312 O O . PRO A 1 287 ? -8.369 12.929 4.434 1.00 49.94 287 PRO A O 1
ATOM 2315 N N . GLN A 1 288 ? -7.964 13.503 2.291 1.00 58.09 288 GLN A N 1
ATOM 2316 C CA . GLN A 1 288 ? -6.791 12.653 2.083 1.00 58.09 288 GLN A CA 1
ATOM 2317 C C . GLN A 1 288 ? -5.516 13.313 2.639 1.00 58.09 288 GLN A C 1
ATOM 2319 O O . GLN A 1 288 ? -5.473 14.548 2.758 1.00 58.09 288 GLN A O 1
ATOM 2324 N N . PRO A 1 289 ? -4.463 12.537 2.963 1.00 54.59 289 PRO A N 1
ATOM 2325 C CA . PRO A 1 289 ? -3.153 13.109 3.243 1.00 54.59 289 PRO A CA 1
ATOM 2326 C C . PRO A 1 289 ? -2.659 13.902 2.027 1.00 54.59 289 PRO A C 1
ATOM 2328 O O . PRO A 1 289 ? -2.935 13.556 0.879 1.00 54.59 289 PRO A O 1
ATOM 2331 N N . LYS A 1 290 ? -1.934 14.994 2.278 1.00 57.81 290 LYS A N 1
ATOM 2332 C CA . LYS A 1 290 ? -1.347 15.814 1.215 1.00 57.81 290 LYS A CA 1
ATOM 2333 C C . LYS A 1 290 ? 0.091 15.376 0.972 1.00 57.81 290 LYS A C 1
ATOM 2335 O O . LYS A 1 290 ? 0.885 15.347 1.907 1.00 57.81 290 LYS A O 1
ATOM 2340 N N . TYR A 1 291 ? 0.430 15.136 -0.289 1.00 65.75 291 TYR A N 1
ATOM 2341 C CA . TYR A 1 291 ? 1.795 14.874 -0.739 1.00 65.75 291 TYR A CA 1
ATOM 2342 C C . TYR A 1 291 ? 2.198 15.945 -1.744 1.00 65.75 291 TYR A C 1
ATOM 2344 O O . TYR A 1 291 ? 1.376 16.404 -2.536 1.00 65.75 291 TYR A O 1
ATOM 2352 N N . GLN A 1 292 ? 3.452 16.382 -1.690 1.00 59.75 292 GLN A N 1
ATOM 2353 C CA . GLN A 1 292 ? 3.970 17.415 -2.581 1.00 59.75 292 GLN A CA 1
ATOM 2354 C C . GLN A 1 292 ? 4.947 16.806 -3.585 1.00 59.75 292 GLN A C 1
ATOM 2356 O O . GLN A 1 292 ? 5.869 16.082 -3.207 1.00 59.75 292 GLN A O 1
ATOM 2361 N N . GLY A 1 293 ? 4.749 17.116 -4.866 1.00 51.88 293 GLY A N 1
ATOM 2362 C CA . GLY A 1 293 ? 5.599 16.628 -5.948 1.00 51.88 293 GLY A CA 1
ATOM 2363 C C . GLY A 1 293 ? 6.898 17.420 -6.116 1.00 51.88 293 GLY A C 1
ATOM 2364 O O . GLY A 1 293 ? 6.959 18.618 -5.841 1.00 51.88 293 GLY A O 1
ATOM 2365 N N . GLY A 1 294 ? 7.951 16.745 -6.584 1.00 62.59 294 GLY A N 1
ATOM 2366 C CA . GLY A 1 294 ? 9.226 17.357 -6.969 1.00 62.59 294 GLY A CA 1
ATOM 2367 C C . GLY A 1 294 ? 10.432 16.426 -6.811 1.00 62.59 294 GLY A C 1
ATOM 2368 O O . GLY A 1 294 ? 10.404 15.487 -6.024 1.00 62.59 294 GLY A O 1
ATOM 2369 N N . GLY A 1 295 ? 11.512 16.712 -7.548 1.00 61.62 295 GLY A N 1
ATOM 2370 C CA . GLY A 1 295 ? 12.818 16.056 -7.364 1.00 61.62 295 GLY A CA 1
ATOM 2371 C C . GLY A 1 295 ? 12.934 14.629 -7.879 1.00 61.62 295 GLY A C 1
ATOM 2372 O O . GLY A 1 295 ? 13.700 13.849 -7.321 1.00 61.62 295 GLY A O 1
ATOM 2373 N N . TYR A 1 296 ? 12.169 14.285 -8.910 1.00 70.25 296 TYR A N 1
ATOM 2374 C CA . TYR A 1 296 ? 12.177 12.940 -9.459 1.00 70.25 296 TYR A CA 1
ATOM 2375 C C . TYR A 1 296 ? 13.367 12.683 -10.391 1.00 70.25 296 TYR A C 1
ATOM 2377 O O . TYR A 1 296 ? 13.829 13.583 -11.093 1.00 70.25 296 TYR A O 1
ATOM 2385 N N . ALA A 1 297 ? 13.834 11.440 -10.430 1.00 65.94 297 ALA A N 1
ATOM 2386 C CA . ALA A 1 297 ? 14.963 11.028 -11.260 1.00 65.94 297 ALA A CA 1
ATOM 2387 C C . ALA A 1 297 ? 14.562 10.573 -12.670 1.00 65.94 297 ALA A C 1
ATOM 2389 O O . ALA A 1 297 ? 13.586 9.859 -12.842 1.00 65.94 297 ALA A O 1
ATOM 2390 N N . ALA A 1 298 ? 15.332 10.900 -13.705 1.00 67.31 298 ALA A N 1
ATOM 2391 C CA . ALA A 1 298 ? 15.078 10.303 -15.017 1.00 67.31 298 ALA A CA 1
ATOM 2392 C C . ALA A 1 298 ? 15.305 8.777 -14.968 1.00 67.31 298 ALA A C 1
ATOM 2394 O O . ALA A 1 298 ? 16.302 8.319 -14.413 1.00 67.31 298 ALA A O 1
ATOM 2395 N N . ILE A 1 299 ? 14.384 8.004 -15.552 1.00 78.75 299 ILE A N 1
ATOM 2396 C CA . ILE A 1 299 ? 14.528 6.554 -15.732 1.00 78.75 299 ILE A CA 1
ATOM 2397 C C . ILE A 1 299 ? 14.630 6.271 -17.227 1.00 78.75 299 ILE A C 1
ATOM 2399 O O . ILE A 1 299 ? 13.691 6.533 -17.984 1.00 78.75 299 ILE A O 1
ATOM 2403 N N . ASP A 1 300 ? 15.759 5.703 -17.644 1.00 78.62 300 ASP A N 1
ATOM 2404 C CA . ASP A 1 300 ? 16.013 5.381 -19.045 1.00 78.62 300 ASP A CA 1
ATOM 2405 C C . ASP A 1 300 ? 14.984 4.384 -19.589 1.00 78.62 300 ASP A C 1
ATOM 2407 O O . ASP A 1 300 ? 14.773 3.304 -19.034 1.00 78.62 300 ASP A O 1
ATOM 2411 N N . GLY A 1 301 ? 14.348 4.749 -20.706 1.00 79.81 301 GLY A N 1
ATOM 2412 C CA . GLY A 1 301 ? 13.336 3.932 -21.381 1.00 79.81 301 GLY A CA 1
ATOM 2413 C C . GLY A 1 301 ? 11.911 4.072 -20.833 1.00 79.81 301 GLY A C 1
ATOM 2414 O O . GLY A 1 301 ? 10.997 3.485 -21.413 1.00 79.81 301 GLY A O 1
ATOM 2415 N N . MET A 1 302 ? 11.687 4.855 -19.770 1.00 85.69 302 MET A N 1
ATOM 2416 C CA . MET A 1 302 ? 10.339 5.178 -19.292 1.00 85.69 302 MET A CA 1
ATOM 2417 C C . MET A 1 302 ? 9.668 6.203 -20.214 1.00 85.69 302 MET A C 1
ATOM 2419 O O . MET A 1 302 ? 10.253 7.224 -20.575 1.00 85.69 302 MET A O 1
ATOM 2423 N N . ARG A 1 303 ? 8.409 5.953 -20.582 1.00 83.75 303 ARG A N 1
ATOM 2424 C CA . ARG A 1 303 ? 7.596 6.902 -21.351 1.00 83.75 303 ARG A CA 1
ATOM 2425 C C . ARG A 1 303 ? 6.997 7.947 -20.417 1.00 83.75 303 ARG A C 1
ATOM 2427 O O . ARG A 1 303 ? 6.120 7.609 -19.628 1.00 83.75 303 ARG A O 1
ATOM 2434 N N . VAL A 1 304 ? 7.434 9.197 -20.545 1.00 79.31 304 VAL A N 1
ATOM 2435 C CA . VAL A 1 304 ? 6.899 10.345 -19.795 1.00 79.31 304 VAL A CA 1
ATOM 2436 C C . VAL A 1 304 ? 6.157 11.277 -20.753 1.00 79.31 304 VAL A C 1
ATOM 2438 O O . VAL A 1 304 ? 6.646 11.527 -21.858 1.00 79.31 304 VAL A O 1
ATOM 2441 N N . GLY A 1 305 ? 4.958 11.712 -20.364 1.00 69.62 305 GLY A N 1
ATOM 2442 C CA . GLY A 1 305 ? 4.085 12.611 -21.126 1.00 69.62 305 GLY A CA 1
ATOM 2443 C C . GLY A 1 305 ? 3.884 13.953 -20.448 1.00 69.62 305 GLY A C 1
ATOM 2444 O O . GLY A 1 305 ? 3.921 13.986 -19.199 1.00 69.62 305 GLY A O 1
#

Foldseek 3Di:
DDDDDDDVPDWQWDFDPPKDWDWAFQPDFQTQTKIKIFLGGPCLPSVLVQLQVFAWEFDDQPGAAQFIKGWDDTGCQLVRLLVVLVVSQCVQCVPDADPPFDSNPKDKGKMKGFHFHDQVNQLVQQHQFWFFFAFAFKKKKWWSAADDPVPPFFFFKFFKAFQLQRDQFDAFFDPVVVVVCCVNRVGDDVVSVVSSCVSVVPPDPVRSVCVLRDDNPDPDRGLAQDADNGIDTRDGDGHHRGMMMMGGRRGTMGGHTPDDNVPAESRHGRIIMMIGTHGSDDDDGHDGDGGDDDDGGDYPSGRYD

Secondary structure (DSSP, 8-state):
-PPPPPPTT--SS-B-TT-EEEEEPPSSTT-PPEEEEET-BS-HHHHHHHHHHS-BB---TT---SEEEEE---TTHHHHHHHHHHHHHHHH-TT-PPTT--STT---EEEEEEE-B-HHHHHHTT---SB---SSSEEEEEE-S---GGGS--EEEEEEEETTTTBSB---S-HHHHHHHHHHHT---HHHHHHHHHHHT-SSHHHHHHHHH--TT--PPTTS----SSEEEEEEEE--TT-EEEEETTB-EEEEE---GGG-BTTTS-EEEEEEE--SS-----PPPP-----BPP-BT--B-